Protein AF-A0A150GMY4-F1 (afdb_monomer)

Structure (mmCIF, N/CA/C/O backbone):
data_AF-A0A150GMY4-F1
#
_entry.id   AF-A0A150GMY4-F1
#
loop_
_atom_site.group_PDB
_atom_site.id
_atom_site.type_symbol
_atom_site.label_atom_id
_atom_site.label_alt_id
_atom_site.label_comp_id
_atom_site.label_asym_id
_atom_site.label_entity_id
_atom_site.label_seq_id
_atom_site.pdbx_PDB_ins_code
_atom_site.Cartn_x
_atom_site.Cartn_y
_atom_site.Cartn_z
_atom_site.occupancy
_atom_site.B_iso_or_equiv
_atom_site.auth_seq_id
_atom_site.auth_comp_id
_atom_site.auth_asym_id
_atom_site.auth_atom_id
_atom_site.pdbx_PDB_model_num
ATOM 1 N N . MET A 1 1 ? -7.901 -24.527 -98.125 1.00 46.06 1 MET A N 1
ATOM 2 C CA . MET A 1 1 ? -7.327 -24.096 -96.833 1.00 46.06 1 MET A CA 1
ATOM 3 C C . MET A 1 1 ? -8.418 -23.375 -96.057 1.00 46.06 1 MET A C 1
ATOM 5 O O . MET A 1 1 ? -8.824 -22.297 -96.467 1.00 46.06 1 MET A O 1
ATOM 9 N N . LEU A 1 2 ? -8.988 -24.035 -95.042 1.00 38.41 2 LEU A N 1
ATOM 10 C CA . LEU A 1 2 ? -10.066 -23.492 -94.210 1.00 38.41 2 LEU A CA 1
ATOM 11 C C . LEU A 1 2 ? -9.508 -22.411 -93.272 1.00 38.41 2 LEU A C 1
ATOM 13 O O . LEU A 1 2 ? -8.603 -22.695 -92.494 1.00 38.41 2 LEU A O 1
ATOM 17 N N . SER A 1 3 ? -10.071 -21.203 -93.322 1.00 41.50 3 SER A N 1
ATOM 18 C CA . SER A 1 3 ? -9.811 -20.143 -92.344 1.00 41.50 3 SER A CA 1
ATOM 19 C C . SER A 1 3 ? -10.916 -20.174 -91.288 1.00 41.50 3 SER A C 1
ATOM 21 O O . SER A 1 3 ? -12.068 -19.847 -91.572 1.00 41.50 3 SER A O 1
ATOM 23 N N . ALA A 1 4 ? -10.578 -20.631 -90.083 1.00 45.41 4 ALA A N 1
ATOM 24 C CA . ALA A 1 4 ? -11.490 -20.728 -88.952 1.00 45.41 4 ALA A CA 1
ATOM 25 C C . ALA A 1 4 ? -11.705 -19.348 -88.303 1.00 45.41 4 ALA A C 1
ATOM 27 O O . ALA A 1 4 ? -10.766 -18.709 -87.833 1.00 45.41 4 ALA A O 1
ATOM 28 N N . LEU A 1 5 ? -12.962 -18.899 -88.257 1.00 47.06 5 LEU A N 1
ATOM 29 C CA . LEU A 1 5 ? -13.417 -17.792 -87.414 1.00 47.06 5 LEU A CA 1
ATOM 30 C C . LEU A 1 5 ? -13.465 -18.258 -85.950 1.00 47.06 5 LEU A C 1
ATOM 32 O O . LEU A 1 5 ? -14.404 -18.940 -85.537 1.00 47.06 5 LEU A O 1
ATOM 36 N N . GLN A 1 6 ? -12.472 -17.869 -85.151 1.00 47.97 6 GLN A N 1
ATOM 37 C CA . GLN A 1 6 ? -12.482 -18.086 -83.704 1.00 47.97 6 GLN A CA 1
ATOM 38 C C . GLN A 1 6 ? -13.393 -17.036 -83.035 1.00 47.97 6 GLN A C 1
ATOM 40 O O . GLN A 1 6 ? -13.058 -15.852 -82.969 1.00 47.97 6 GLN A O 1
ATOM 45 N N . ARG A 1 7 ? -14.562 -17.452 -82.532 1.00 44.31 7 ARG A N 1
ATOM 46 C CA . ARG A 1 7 ? -15.429 -16.615 -81.682 1.00 44.31 7 ARG A CA 1
ATOM 47 C C . ARG A 1 7 ? -14.753 -16.393 -80.321 1.00 44.31 7 ARG A C 1
ATOM 49 O O . ARG A 1 7 ? -14.412 -17.359 -79.645 1.00 44.31 7 ARG A O 1
ATOM 56 N N . ARG A 1 8 ? -14.585 -15.134 -79.900 1.00 45.94 8 ARG A N 1
ATOM 57 C CA . ARG A 1 8 ? -14.180 -14.781 -78.525 1.00 45.94 8 ARG A CA 1
ATOM 58 C C . ARG A 1 8 ? -15.345 -15.029 -77.559 1.00 45.94 8 ARG A C 1
ATOM 60 O O . ARG A 1 8 ? -16.447 -14.542 -77.795 1.00 45.94 8 ARG A O 1
ATOM 67 N N . ALA A 1 9 ? -15.084 -15.758 -76.475 1.00 51.41 9 ALA A N 1
ATOM 68 C CA . ALA A 1 9 ? -15.996 -15.897 -75.340 1.00 51.41 9 ALA A CA 1
ATOM 69 C C . ALA A 1 9 ? -15.997 -14.616 -74.475 1.00 51.41 9 ALA A C 1
ATOM 71 O O . ALA A 1 9 ? -14.968 -13.936 -74.413 1.00 51.41 9 ALA A O 1
ATOM 72 N N . PRO A 1 10 ? -17.111 -14.269 -73.802 1.00 45.53 10 PRO A N 1
ATOM 73 C CA . PRO A 1 10 ? -17.161 -13.101 -72.933 1.00 45.53 10 PRO A CA 1
ATOM 74 C C . PRO A 1 10 ? -16.427 -13.384 -71.615 1.00 45.53 10 PRO A C 1
ATOM 76 O O . PRO A 1 10 ? -16.616 -14.427 -70.991 1.00 45.53 10 PRO A O 1
ATOM 79 N N . VAL A 1 11 ? -15.585 -12.443 -71.188 1.00 53.75 11 VAL A N 1
ATOM 80 C CA . VAL A 1 11 ? -14.921 -12.467 -69.877 1.00 53.75 11 VAL A CA 1
ATOM 81 C C . VAL A 1 11 ? -15.945 -12.059 -68.815 1.00 53.75 11 VAL A C 1
ATOM 83 O O . VAL A 1 11 ? -16.530 -10.981 -68.901 1.00 53.75 11 VAL A O 1
ATOM 86 N N . ALA A 1 12 ? -16.180 -12.926 -67.830 1.00 56.28 12 ALA A N 1
ATOM 87 C CA . ALA A 1 12 ? -17.054 -12.635 -66.699 1.00 56.28 12 ALA A CA 1
ATOM 88 C C . ALA A 1 12 ? -16.418 -11.582 -65.775 1.00 56.28 12 ALA A C 1
ATOM 90 O O . ALA A 1 12 ? -15.247 -11.689 -65.411 1.00 56.28 12 ALA A O 1
ATOM 91 N N . ALA A 1 13 ? -17.196 -10.566 -65.393 1.00 56.22 13 ALA A N 1
ATOM 92 C CA . ALA A 1 13 ? -16.775 -9.541 -64.443 1.00 56.22 13 ALA A CA 1
ATOM 93 C C . ALA A 1 13 ? -16.639 -10.126 -63.021 1.00 56.22 13 ALA A C 1
ATOM 95 O O . ALA A 1 13 ? -17.444 -10.981 -62.637 1.00 56.22 13 ALA A O 1
ATOM 96 N N . PRO A 1 14 ? -15.664 -9.671 -62.213 1.00 45.97 14 PRO A N 1
ATOM 97 C CA . PRO A 1 14 ? -15.496 -10.168 -60.857 1.00 45.97 14 PRO A CA 1
ATOM 98 C C . PRO A 1 14 ? -16.652 -9.6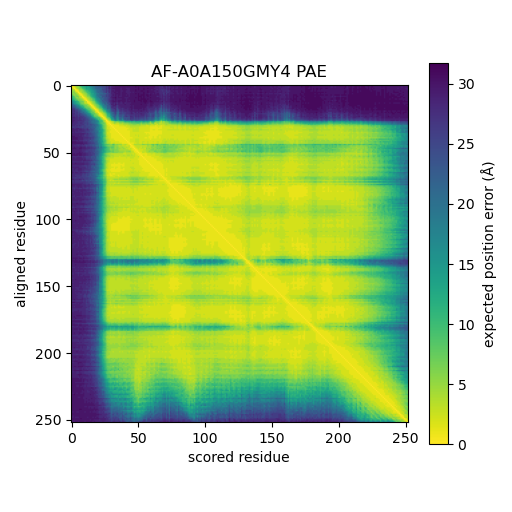78 -59.978 1.00 45.97 14 PRO A C 1
ATOM 100 O O . PRO A 1 14 ? -16.889 -8.478 -59.841 1.00 45.97 14 PRO A O 1
ATOM 103 N N . GLN A 1 15 ? -17.380 -10.615 -59.371 1.00 53.62 15 GLN A N 1
ATOM 104 C CA . GLN A 1 15 ? -18.377 -10.298 -58.354 1.00 53.62 15 GLN A CA 1
ATOM 105 C C . GLN A 1 15 ? -17.663 -9.832 -57.081 1.00 53.62 15 GLN A C 1
ATOM 107 O O . GLN A 1 15 ? -16.967 -10.602 -56.421 1.00 53.62 15 GLN A O 1
ATOM 112 N N . SER A 1 16 ? -17.844 -8.556 -56.737 1.00 52.47 16 SER A N 1
ATOM 113 C CA . SER A 1 16 ? -17.423 -7.998 -55.453 1.00 52.47 16 SER A CA 1
ATOM 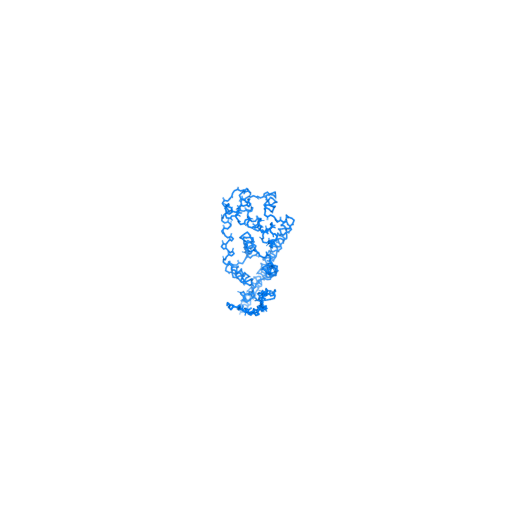114 C C . SER A 1 16 ? -18.247 -8.633 -54.332 1.00 52.47 16 SER A C 1
ATOM 116 O O . SER A 1 16 ? -19.417 -8.295 -54.135 1.00 52.47 16 SER A O 1
ATOM 118 N N . SER A 1 17 ? -17.659 -9.583 -53.600 1.00 55.00 17 SER A N 1
ATOM 119 C CA . SER A 1 17 ? -18.263 -10.071 -52.364 1.00 55.00 17 SER A CA 1
ATOM 120 C C . SER A 1 17 ? -18.018 -9.027 -51.274 1.00 55.00 17 SER A C 1
ATOM 122 O O . SER A 1 17 ? -16.909 -8.931 -50.741 1.00 55.00 17 SER A O 1
ATOM 124 N N . ASN A 1 18 ? -19.045 -8.256 -50.922 1.00 56.56 18 ASN A N 1
ATOM 125 C CA . ASN A 1 18 ? -19.031 -7.445 -49.709 1.00 56.56 18 ASN A CA 1
ATOM 126 C C . ASN A 1 18 ? -19.007 -8.382 -48.493 1.00 56.56 18 ASN A C 1
ATOM 128 O O . ASN A 1 18 ? -20.042 -8.754 -47.939 1.00 56.56 18 ASN A O 1
ATOM 132 N N . ARG A 1 19 ? -17.805 -8.793 -48.074 1.00 57.66 19 ARG A N 1
ATOM 133 C CA . ARG A 1 19 ? -17.590 -9.378 -46.750 1.00 57.66 19 ARG A CA 1
ATOM 134 C C . ARG A 1 19 ? -17.804 -8.263 -45.735 1.00 57.66 19 ARG A C 1
ATOM 136 O O . ARG A 1 19 ? -16.898 -7.485 -45.459 1.00 57.66 19 ARG A O 1
ATOM 143 N N . ASN A 1 20 ? -19.010 -8.200 -45.180 1.00 52.53 20 ASN A N 1
ATOM 144 C CA . ASN A 1 20 ? -19.276 -7.436 -43.971 1.00 52.53 20 ASN A CA 1
ATOM 145 C C . ASN A 1 20 ? -18.398 -8.002 -42.849 1.00 52.53 20 ASN A C 1
ATOM 147 O O . ASN A 1 20 ? -18.737 -9.007 -42.222 1.00 52.53 20 ASN A O 1
ATOM 151 N N . VAL A 1 21 ? -17.247 -7.374 -42.618 1.00 55.62 21 VAL A N 1
ATOM 152 C CA . VAL A 1 21 ? -16.410 -7.641 -41.452 1.00 55.62 21 VAL A CA 1
ATOM 153 C C . VAL A 1 21 ? -17.168 -7.092 -40.249 1.00 55.62 21 VAL A C 1
ATOM 155 O O . VAL A 1 21 ? -17.169 -5.891 -39.985 1.00 55.62 21 VAL A O 1
ATOM 158 N N . ARG A 1 22 ? -17.867 -7.969 -39.525 1.00 52.94 22 ARG A N 1
ATOM 159 C CA . ARG A 1 22 ? -18.378 -7.644 -38.193 1.00 52.94 22 ARG A CA 1
ATOM 160 C C . ARG A 1 22 ? -17.177 -7.501 -37.264 1.00 52.94 22 ARG A C 1
ATOM 162 O O . ARG A 1 22 ? -16.650 -8.491 -36.766 1.00 52.94 22 ARG A O 1
ATOM 169 N N . VAL A 1 23 ? -16.744 -6.263 -37.046 1.00 49.50 23 VAL A N 1
ATOM 170 C CA . VAL A 1 23 ? -15.827 -5.927 -35.957 1.00 49.50 23 VAL A CA 1
ATOM 171 C C . VAL A 1 23 ? -16.626 -6.050 -34.661 1.00 49.50 23 VAL A C 1
ATOM 173 O O . VAL A 1 23 ? -17.353 -5.138 -34.271 1.00 49.50 23 VAL A O 1
ATOM 176 N N . CYS A 1 24 ? -16.546 -7.209 -34.011 1.00 48.03 24 CYS A N 1
ATOM 177 C CA . CYS A 1 24 ? -16.987 -7.356 -32.631 1.00 48.03 24 CYS A CA 1
ATOM 178 C C . CYS A 1 24 ? -15.997 -6.590 -31.752 1.00 48.03 24 CYS A C 1
ATOM 180 O O . CYS A 1 24 ? -14.989 -7.139 -31.315 1.00 48.03 24 CYS A O 1
ATOM 182 N N . VAL A 1 25 ? -16.257 -5.304 -31.518 1.00 53.66 25 VAL A N 1
ATOM 183 C CA . VAL A 1 25 ? -15.580 -4.580 -30.443 1.00 53.66 25 VAL A CA 1
ATOM 184 C C . VAL A 1 25 ? -16.072 -5.233 -29.155 1.00 53.66 25 VAL A C 1
ATOM 186 O O . VAL A 1 25 ? -17.249 -5.102 -28.818 1.00 53.66 25 VAL A O 1
ATOM 189 N N . ALA A 1 26 ? -15.223 -6.004 -28.470 1.00 57.00 26 ALA A N 1
ATOM 190 C CA . ALA A 1 26 ? -15.533 -6.429 -27.112 1.00 57.00 26 ALA A CA 1
ATOM 191 C C . ALA A 1 26 ? -15.838 -5.153 -26.314 1.00 57.00 26 ALA A C 1
ATOM 193 O O . ALA A 1 26 ? -14.986 -4.272 -26.200 1.00 57.00 26 ALA A O 1
ATOM 194 N N . SER A 1 27 ? -17.088 -4.995 -25.875 1.00 69.50 27 SER A N 1
ATOM 195 C CA . SER A 1 27 ? -17.504 -3.789 -25.169 1.00 69.50 27 SER A CA 1
ATOM 196 C C . SER A 1 27 ? -16.762 -3.753 -23.838 1.00 69.50 27 SER A C 1
ATOM 198 O O . SER A 1 27 ? -16.943 -4.636 -23.000 1.00 69.50 27 SER A O 1
ATOM 200 N N . PHE A 1 28 ? -15.882 -2.767 -23.662 1.00 80.06 28 PHE A N 1
ATOM 201 C CA . PHE A 1 28 ? -15.294 -2.480 -22.363 1.00 80.06 28 PHE A CA 1
ATOM 202 C C . PHE A 1 28 ? -16.414 -1.973 -21.447 1.00 80.06 28 PHE A C 1
ATOM 204 O O . PHE A 1 28 ? -16.776 -0.799 -21.489 1.00 80.06 28 PHE A O 1
ATOM 211 N N . ALA A 1 29 ? -16.986 -2.890 -20.668 1.00 88.50 29 ALA A N 1
ATOM 212 C CA . ALA A 1 29 ? -18.069 -2.643 -19.725 1.00 88.50 29 ALA A CA 1
ATOM 213 C C . ALA A 1 29 ? -17.546 -2.855 -18.292 1.00 88.50 29 ALA A C 1
ATOM 215 O O . ALA A 1 29 ? -17.766 -3.920 -17.708 1.00 88.50 29 ALA A O 1
ATOM 216 N N . PRO A 1 30 ? -16.775 -1.897 -17.739 1.00 91.81 30 PRO A N 1
ATOM 217 C CA . PRO A 1 30 ? -16.316 -1.990 -16.361 1.00 91.81 30 PRO A CA 1
ATOM 218 C C . PRO A 1 30 ? -17.514 -1.918 -15.402 1.00 91.81 30 PRO A C 1
ATOM 220 O O . PRO A 1 30 ? -18.529 -1.302 -15.742 1.00 91.81 30 PRO A O 1
ATOM 223 N N . PRO A 1 31 ? -17.409 -2.511 -14.199 1.00 95.94 31 PRO A N 1
ATOM 224 C CA . PRO A 1 31 ? -18.428 -2.320 -13.179 1.00 95.94 31 PRO A CA 1
ATOM 225 C C . PRO A 1 31 ? -18.538 -0.837 -12.806 1.00 95.94 31 PRO A C 1
ATOM 227 O O . PRO A 1 31 ? -17.621 -0.047 -13.027 1.00 95.94 31 PRO A O 1
ATOM 230 N N . THR A 1 32 ? -19.646 -0.458 -12.188 1.00 97.75 32 THR A N 1
ATOM 231 C CA . THR A 1 32 ? -19.808 0.846 -11.546 1.00 97.75 32 THR A CA 1
ATOM 232 C C . THR A 1 32 ? -19.124 0.870 -10.179 1.00 97.75 32 THR A C 1
ATOM 234 O O . THR A 1 32 ? -18.911 -0.161 -9.534 1.00 97.75 32 THR A O 1
ATOM 237 N N . VAL A 1 33 ? -18.850 2.072 -9.669 1.00 97.88 33 VAL A N 1
ATOM 238 C CA . VAL A 1 33 ? -18.374 2.261 -8.289 1.00 97.88 33 VAL A CA 1
ATOM 239 C C . VAL A 1 33 ? -19.329 1.614 -7.275 1.00 97.88 33 VAL A C 1
ATOM 241 O O . VAL A 1 33 ? -18.877 1.026 -6.292 1.00 97.88 33 VAL A O 1
ATOM 244 N N . GLY A 1 34 ? -20.644 1.702 -7.511 1.00 97.88 34 GLY A N 1
ATOM 245 C CA . GLY A 1 34 ? -21.662 1.093 -6.651 1.00 97.88 34 GLY A CA 1
ATOM 246 C C . GLY A 1 34 ? -21.541 -0.430 -6.595 1.00 97.88 34 GLY A C 1
ATOM 247 O O . GLY A 1 34 ? -21.566 -1.005 -5.510 1.00 97.88 34 GLY A O 1
ATOM 248 N N . GLU A 1 35 ? -21.313 -1.073 -7.741 1.00 98.19 35 GLU A N 1
ATOM 249 C CA . GLU A 1 35 ? -21.095 -2.522 -7.824 1.00 98.19 35 GLU A CA 1
ATOM 250 C C . GLU A 1 35 ? -19.792 -2.947 -7.138 1.00 98.19 35 GLU A C 1
ATOM 252 O O . GLU A 1 35 ? -19.785 -3.931 -6.401 1.00 98.19 35 GLU A O 1
ATOM 257 N N . THR A 1 36 ? -18.696 -2.199 -7.310 1.00 98.31 36 THR A N 1
ATOM 258 C CA . THR A 1 36 ? -17.444 -2.463 -6.580 1.00 98.31 36 THR A CA 1
ATOM 259 C C . THR A 1 36 ? -17.643 -2.335 -5.066 1.00 98.31 36 THR A C 1
ATOM 261 O O . THR A 1 36 ? -17.218 -3.214 -4.319 1.00 98.31 36 THR A O 1
ATOM 264 N N . LYS A 1 37 ? -18.343 -1.297 -4.587 1.00 97.06 37 LYS A N 1
ATOM 265 C CA . LYS A 1 37 ? -18.667 -1.163 -3.155 1.00 97.06 37 LYS A CA 1
ATOM 266 C C . LYS A 1 37 ? -19.529 -2.320 -2.652 1.00 97.06 37 LYS A C 1
ATOM 268 O O . LYS A 1 37 ? -19.247 -2.865 -1.588 1.00 97.06 37 LYS A O 1
ATOM 273 N N . ALA A 1 38 ? -20.540 -2.727 -3.419 1.00 96.75 38 ALA A N 1
ATOM 274 C CA . ALA A 1 38 ? -21.384 -3.866 -3.070 1.00 96.75 38 ALA A CA 1
ATOM 275 C C . ALA A 1 38 ? -20.567 -5.165 -2.957 1.00 96.75 38 ALA A C 1
ATOM 277 O O . ALA A 1 38 ? -20.737 -5.906 -1.991 1.00 96.75 38 ALA A O 1
ATOM 278 N N . LYS A 1 39 ? -19.623 -5.407 -3.879 1.00 97.81 39 LYS A N 1
ATOM 279 C CA . LYS A 1 39 ? -18.702 -6.554 -3.810 1.00 97.81 39 LYS A CA 1
ATOM 280 C C . LYS A 1 39 ? -17.823 -6.525 -2.560 1.00 97.81 39 LYS A C 1
ATOM 282 O O . LYS A 1 39 ? -17.623 -7.572 -1.953 1.00 97.81 39 LYS A O 1
ATOM 287 N N . PHE A 1 40 ? -17.336 -5.352 -2.151 1.00 97.19 40 PHE A N 1
ATOM 288 C CA . PHE A 1 40 ? -16.554 -5.218 -0.919 1.00 97.19 40 PHE A CA 1
ATOM 289 C C . PHE A 1 40 ? -17.368 -5.632 0.314 1.00 97.19 40 PHE A C 1
ATOM 291 O O . PHE A 1 40 ? -16.921 -6.487 1.074 1.00 97.19 40 PHE A O 1
ATOM 298 N N . PHE A 1 41 ? -18.585 -5.103 0.477 1.00 94.31 41 PHE A N 1
ATOM 299 C CA . PHE A 1 41 ? -19.447 -5.454 1.615 1.00 94.31 41 PHE A CA 1
ATOM 300 C C . PHE A 1 41 ? -19.955 -6.903 1.571 1.00 94.31 41 PHE A C 1
ATOM 302 O O . PHE A 1 41 ? -20.168 -7.509 2.617 1.00 94.31 41 PHE A O 1
ATOM 309 N N . ALA A 1 42 ? -20.105 -7.487 0.379 1.00 95.62 42 ALA A N 1
ATOM 310 C CA . ALA A 1 42 ? -20.389 -8.913 0.235 1.00 95.62 42 ALA A CA 1
ATOM 311 C C . ALA A 1 42 ? -19.184 -9.786 0.636 1.00 95.62 42 ALA A C 1
ATOM 313 O O . ALA A 1 42 ? -19.365 -10.855 1.215 1.00 95.62 42 ALA A O 1
ATOM 314 N N . GLY A 1 43 ? -17.958 -9.332 0.347 1.00 95.56 43 GLY A N 1
ATOM 315 C CA . GLY A 1 43 ? -16.717 -10.022 0.708 1.00 95.56 43 GLY A CA 1
ATOM 316 C C . GLY A 1 43 ? -16.308 -9.857 2.176 1.00 95.56 43 GLY A C 1
ATOM 317 O O . GLY A 1 43 ? -15.618 -10.723 2.711 1.00 95.56 43 GLY A O 1
ATOM 318 N N . TYR A 1 44 ? -16.738 -8.776 2.832 1.00 95.44 44 TYR A N 1
ATOM 319 C CA . TYR A 1 44 ? -16.507 -8.508 4.251 1.00 95.44 44 TYR A CA 1
ATOM 320 C C . TYR A 1 44 ? -17.791 -8.008 4.925 1.00 95.44 44 TYR A C 1
ATOM 322 O O . TYR A 1 44 ? -18.106 -6.820 4.910 1.00 95.44 44 TYR A O 1
ATOM 330 N N . SER A 1 45 ? -18.529 -8.935 5.536 1.00 89.69 45 SER A N 1
ATOM 331 C CA . SER A 1 45 ? -19.839 -8.675 6.150 1.00 89.69 45 SER A CA 1
ATOM 332 C C . SER A 1 45 ? -19.777 -8.219 7.612 1.00 89.69 45 SER A C 1
ATOM 334 O O . SER A 1 45 ? -20.801 -7.845 8.186 1.00 89.69 45 SER A O 1
ATOM 336 N N . LYS A 1 46 ? -18.595 -8.252 8.240 1.00 90.69 46 LYS A N 1
ATOM 337 C CA . LYS A 1 46 ? -18.418 -7.786 9.620 1.00 90.69 46 LYS A CA 1
ATOM 338 C C . LYS A 1 46 ? -18.429 -6.249 9.663 1.00 90.69 46 LYS A C 1
ATOM 340 O O . LYS A 1 46 ? -17.951 -5.608 8.726 1.00 90.69 46 LYS A O 1
ATOM 345 N N . PRO A 1 47 ? -18.920 -5.627 10.749 1.00 87.00 47 PRO A N 1
ATOM 346 C CA . PRO A 1 47 ? -18.816 -4.183 10.915 1.00 87.00 47 PRO A CA 1
ATOM 347 C C . PRO A 1 47 ? -17.351 -3.729 10.924 1.00 87.00 47 PRO A C 1
ATOM 349 O O . PRO A 1 47 ? -16.560 -4.198 11.736 1.00 87.00 47 PRO A O 1
ATOM 352 N N . VAL A 1 48 ? -17.000 -2.790 10.046 1.00 84.56 48 VAL A N 1
ATOM 353 C CA . VAL A 1 48 ? -15.710 -2.088 10.091 1.00 84.56 48 VAL A CA 1
ATOM 354 C C . VAL A 1 48 ? -15.881 -0.837 10.946 1.00 84.56 48 VAL A C 1
ATOM 356 O O . VAL A 1 48 ? -16.796 -0.047 10.695 1.00 84.56 48 VAL A O 1
ATOM 359 N N . ALA A 1 49 ? -14.998 -0.615 11.924 1.00 85.12 49 ALA A N 1
ATOM 360 C CA . ALA A 1 49 ? -15.034 0.611 12.719 1.00 85.12 49 ALA A CA 1
ATOM 361 C C . ALA A 1 49 ? -14.972 1.854 11.809 1.00 85.12 49 ALA A C 1
ATOM 363 O O . ALA A 1 49 ? -14.198 1.905 10.848 1.00 85.12 49 ALA A O 1
ATOM 364 N N . SER A 1 50 ? -15.794 2.863 12.109 1.00 83.50 50 SER A N 1
ATOM 365 C CA . SER A 1 50 ? -16.006 4.034 11.243 1.00 83.50 50 SER A CA 1
ATOM 366 C C . SER A 1 50 ? -14.712 4.770 10.883 1.00 83.50 50 SER A C 1
ATOM 368 O O . SER A 1 50 ? -14.574 5.236 9.754 1.00 83.50 50 SER A O 1
ATOM 370 N N . ILE A 1 51 ? -13.744 4.790 11.806 1.00 84.12 51 ILE A N 1
ATOM 371 C CA . ILE A 1 51 ? -12.401 5.353 11.613 1.00 84.12 51 ILE A CA 1
ATOM 372 C C . ILE A 1 51 ? -11.670 4.766 10.391 1.00 84.12 51 ILE A C 1
ATOM 374 O O . ILE A 1 51 ? -10.993 5.505 9.682 1.00 84.12 51 ILE A O 1
ATOM 378 N N . TYR A 1 52 ? -11.846 3.472 10.098 1.00 89.06 52 TYR A N 1
ATOM 379 C CA . TYR A 1 52 ? -11.252 2.823 8.924 1.00 89.06 52 TYR A CA 1
ATOM 380 C C . TYR A 1 52 ? -12.203 2.829 7.729 1.00 89.06 52 TYR A C 1
ATOM 382 O O . TYR A 1 52 ? -11.761 3.007 6.597 1.00 89.06 52 TYR A O 1
ATOM 390 N N . SER A 1 53 ? -13.508 2.653 7.967 1.00 87.56 53 SER A N 1
ATOM 391 C CA . SER A 1 53 ? -14.512 2.500 6.905 1.00 87.56 53 SER A CA 1
ATOM 392 C C . SER A 1 53 ? -14.525 3.679 5.929 1.00 87.56 53 SER A C 1
ATOM 394 O O . SER A 1 53 ? -14.563 3.464 4.718 1.00 87.56 53 SER A O 1
ATOM 396 N N . THR A 1 54 ? -14.422 4.915 6.428 1.00 87.25 54 THR A N 1
ATOM 397 C CA . THR A 1 54 ? -14.363 6.110 5.571 1.00 87.25 54 THR A CA 1
ATOM 398 C C . THR A 1 54 ? -13.149 6.072 4.645 1.00 87.25 54 THR A C 1
ATOM 400 O O . THR A 1 54 ? -13.297 6.177 3.428 1.00 87.25 54 THR A O 1
ATOM 403 N N . VAL A 1 55 ? -11.955 5.843 5.202 1.00 88.25 55 VAL A N 1
ATOM 404 C CA . VAL A 1 55 ? -10.705 5.834 4.429 1.00 88.25 55 VAL A CA 1
ATOM 405 C C . VAL A 1 55 ? -10.688 4.682 3.424 1.00 88.25 55 VAL A C 1
ATOM 407 O O . VAL A 1 55 ? -10.358 4.890 2.259 1.00 88.25 55 VAL A O 1
ATOM 410 N N . LEU A 1 56 ? -11.105 3.482 3.835 1.00 92.62 56 LEU A N 1
ATOM 411 C CA . LEU A 1 56 ? -11.190 2.315 2.955 1.00 92.62 56 LEU A CA 1
ATOM 412 C C . LEU A 1 56 ? -12.136 2.562 1.778 1.00 92.62 56 LEU A C 1
ATOM 414 O O . LEU A 1 56 ? -11.793 2.255 0.640 1.00 92.62 56 LEU A O 1
ATOM 418 N N . GLN A 1 57 ? -13.309 3.147 2.019 1.00 91.38 57 GLN A N 1
ATOM 419 C CA . GLN A 1 57 ? -14.261 3.429 0.948 1.00 91.38 57 GLN A CA 1
ATOM 420 C C . GLN A 1 57 ? -13.768 4.521 -0.007 1.00 91.38 57 GLN A C 1
ATOM 422 O O . GLN A 1 57 ? -13.977 4.397 -1.213 1.00 91.38 57 GLN A O 1
ATOM 427 N N . GLU A 1 58 ? -13.115 5.571 0.493 1.00 90.88 58 GLU A N 1
ATOM 428 C CA . GLU A 1 58 ? -12.501 6.598 -0.357 1.00 90.88 58 GLU A CA 1
ATOM 429 C C . GLU A 1 58 ? -11.393 6.011 -1.238 1.00 90.88 58 GLU A C 1
ATOM 431 O O . GLU A 1 58 ? -11.368 6.262 -2.448 1.00 90.88 58 GLU A O 1
ATOM 436 N N . LEU A 1 59 ? -10.519 5.182 -0.655 1.00 92.81 59 LEU A N 1
ATOM 437 C CA . LEU A 1 59 ? -9.489 4.466 -1.403 1.00 92.81 59 LEU A CA 1
ATOM 438 C C . LEU A 1 59 ? -10.114 3.536 -2.449 1.00 92.81 59 LEU A C 1
ATOM 440 O O . LEU A 1 59 ? -9.649 3.537 -3.589 1.00 92.81 59 LEU A O 1
ATOM 444 N N . LEU A 1 60 ? -11.197 2.821 -2.112 1.00 95.69 60 LEU A N 1
ATOM 445 C CA . LEU A 1 60 ? -11.874 1.896 -3.031 1.00 95.69 60 LEU A CA 1
ATOM 446 C C . LEU A 1 60 ? -12.405 2.619 -4.267 1.00 95.69 60 LEU A C 1
ATOM 448 O O . LEU A 1 60 ? -12.236 2.142 -5.386 1.00 95.69 60 LEU A O 1
ATOM 452 N N . VAL A 1 61 ? -13.016 3.789 -4.074 1.00 95.44 61 VAL A N 1
ATOM 453 C CA . VAL A 1 61 ? -13.540 4.614 -5.171 1.00 95.44 61 VAL A CA 1
ATOM 454 C C . VAL A 1 61 ? -12.409 5.117 -6.066 1.00 95.44 61 VAL A C 1
ATOM 456 O O . VAL A 1 61 ? -12.503 5.033 -7.288 1.00 95.44 61 VAL A O 1
ATOM 459 N N . GLN A 1 62 ? -11.327 5.627 -5.479 1.00 92.88 62 GLN A N 1
ATOM 460 C CA . GLN A 1 62 ? -10.190 6.135 -6.251 1.00 92.88 62 GLN A CA 1
ATOM 461 C C . GLN A 1 62 ? -9.497 5.015 -7.032 1.00 92.88 62 GLN A C 1
ATOM 463 O O . GLN A 1 62 ? -9.203 5.171 -8.218 1.00 92.88 62 GLN A O 1
ATOM 468 N N . GLN A 1 63 ? -9.291 3.869 -6.383 1.00 94.38 63 GLN A N 1
ATOM 469 C CA . GLN A 1 63 ? -8.690 2.698 -7.003 1.00 94.38 63 GLN A CA 1
ATOM 470 C C . GLN A 1 63 ? -9.582 2.127 -8.107 1.00 94.38 63 GLN A C 1
ATOM 472 O O . GLN A 1 63 ? -9.056 1.721 -9.135 1.00 94.38 63 GLN A O 1
ATOM 477 N N . HIS A 1 64 ? -10.908 2.152 -7.952 1.00 96.44 64 HIS A N 1
ATOM 478 C CA . HIS A 1 64 ? -11.845 1.747 -8.999 1.00 96.44 64 HIS A CA 1
ATOM 479 C C . HIS A 1 64 ? -11.623 2.536 -10.298 1.00 96.44 64 HIS A C 1
ATOM 481 O O . HIS A 1 64 ? -11.434 1.939 -11.357 1.00 96.44 64 HIS A O 1
ATOM 487 N N . PHE A 1 65 ? -11.586 3.872 -10.225 1.00 94.75 65 PHE A N 1
ATOM 488 C CA . PHE A 1 65 ? -11.364 4.701 -11.416 1.00 94.75 65 PHE A CA 1
ATOM 489 C C . PHE A 1 65 ? -10.016 4.420 -12.079 1.00 94.75 65 PHE A C 1
ATOM 491 O O . PHE A 1 65 ? -9.920 4.420 -13.303 1.00 94.75 65 PHE A O 1
ATOM 498 N N . MET A 1 66 ? -8.986 4.158 -11.278 1.00 92.75 66 MET A N 1
ATOM 499 C CA . MET A 1 66 ? -7.654 3.842 -11.780 1.00 92.75 66 MET A CA 1
ATOM 500 C C . MET A 1 66 ? -7.618 2.450 -12.428 1.00 92.75 66 MET A C 1
ATOM 502 O O . MET A 1 66 ? -7.187 2.330 -13.573 1.00 92.75 66 MET A O 1
ATOM 506 N N . ARG A 1 67 ? -8.172 1.433 -11.755 1.00 94.50 67 ARG A N 1
ATOM 507 C CA . ARG A 1 67 ? -8.225 0.030 -12.194 1.00 94.50 67 ARG A CA 1
ATOM 508 C C . ARG A 1 67 ? -8.962 -0.170 -13.513 1.00 94.50 67 ARG A C 1
ATOM 510 O O . ARG A 1 67 ? -8.583 -1.032 -14.306 1.00 94.50 67 ARG A O 1
ATOM 517 N N . TYR A 1 68 ? -10.025 0.596 -13.733 1.00 94.94 68 TYR A N 1
ATOM 518 C CA . TYR A 1 68 ? -10.831 0.533 -14.953 1.00 94.94 68 TYR A CA 1
ATOM 519 C C . TYR A 1 68 ? -10.510 1.672 -15.934 1.00 94.94 68 TYR A C 1
ATOM 521 O O . TYR A 1 68 ? -11.248 1.894 -16.893 1.00 94.94 68 TYR A O 1
ATOM 529 N N . SER A 1 69 ? -9.403 2.393 -15.729 1.00 92.19 69 SER A N 1
ATOM 530 C CA . SER A 1 69 ? -8.885 3.321 -16.734 1.00 92.19 69 SER A CA 1
ATOM 531 C C . SER A 1 69 ? -8.216 2.561 -17.885 1.00 92.19 69 SER A C 1
ATOM 533 O O . SER A 1 69 ? -7.696 1.461 -17.706 1.00 92.19 69 SER A O 1
ATOM 535 N N . LYS A 1 70 ? -8.186 3.164 -19.080 1.00 90.31 70 LYS A N 1
ATOM 536 C CA . LYS A 1 70 ? -7.562 2.556 -20.273 1.00 90.31 70 LYS A CA 1
ATOM 537 C C . LYS A 1 70 ? -6.065 2.282 -20.108 1.00 90.31 70 LYS A C 1
ATOM 539 O O . LYS A 1 70 ? -5.555 1.355 -20.721 1.00 90.31 70 LYS A O 1
ATOM 544 N N . ASN A 1 71 ? -5.395 3.087 -19.287 1.00 90.38 71 ASN A N 1
ATOM 545 C CA . ASN A 1 71 ? -3.950 3.040 -19.074 1.00 90.38 71 ASN A CA 1
ATOM 546 C C . ASN A 1 71 ? -3.591 2.310 -17.771 1.00 90.38 71 ASN A C 1
ATOM 548 O O . ASN A 1 71 ? -2.478 2.457 -17.265 1.00 90.38 71 ASN A O 1
ATOM 552 N N . TYR A 1 72 ? -4.541 1.575 -17.178 1.00 91.88 72 TYR A N 1
ATOM 553 C CA . TYR A 1 72 ? -4.249 0.763 -16.009 1.00 91.88 72 TYR A CA 1
ATOM 554 C C . TYR A 1 72 ? -3.186 -0.275 -16.354 1.00 91.88 72 TYR A C 1
ATOM 556 O O . TYR A 1 72 ? -3.387 -1.108 -17.238 1.00 91.88 72 TYR A O 1
ATOM 564 N N . ASN A 1 73 ? -2.081 -0.246 -15.618 1.00 88.12 73 ASN A N 1
ATOM 565 C CA . ASN A 1 73 ? -1.044 -1.252 -15.713 1.00 88.12 73 ASN A CA 1
ATOM 566 C C . ASN A 1 73 ? -0.602 -1.623 -14.299 1.00 88.12 73 ASN A C 1
ATOM 568 O O . ASN A 1 73 ? -0.112 -0.777 -13.546 1.00 88.12 73 ASN A O 1
ATOM 572 N N . TYR A 1 74 ? -0.831 -2.880 -13.931 1.00 94.38 74 TYR A N 1
ATOM 573 C CA . TYR A 1 74 ? -0.360 -3.411 -12.665 1.00 94.38 74 TYR A CA 1
ATOM 574 C C . TYR A 1 74 ? 1.171 -3.454 -12.658 1.00 94.38 74 TYR A C 1
ATOM 576 O O . TYR A 1 74 ? 1.802 -3.901 -13.612 1.00 94.38 74 TYR A O 1
ATOM 584 N N . ASN A 1 75 ? 1.778 -3.028 -11.556 1.00 95.25 75 ASN A N 1
ATOM 585 C CA . ASN A 1 75 ? 3.223 -3.075 -11.378 1.00 95.25 75 ASN A CA 1
ATOM 586 C C . ASN A 1 75 ? 3.566 -3.394 -9.916 1.00 95.25 75 ASN A C 1
ATOM 588 O O . ASN A 1 75 ? 2.835 -3.026 -8.996 1.00 95.25 75 ASN A O 1
ATOM 592 N N . GLN A 1 76 ? 4.701 -4.049 -9.690 1.00 97.44 76 GLN A N 1
ATOM 593 C CA . GLN A 1 76 ? 5.103 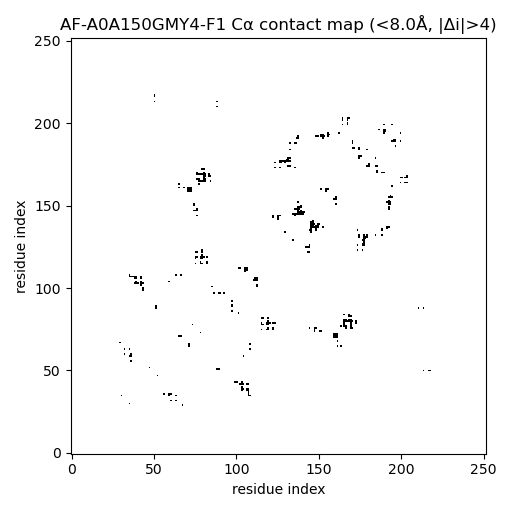-4.504 -8.360 1.00 97.44 76 GLN A CA 1
ATOM 594 C C . GLN A 1 76 ? 5.446 -3.343 -7.402 1.00 97.44 76 GLN A C 1
ATOM 596 O O . GLN A 1 76 ? 5.201 -3.452 -6.205 1.00 97.44 76 GLN A O 1
ATOM 601 N N . ILE A 1 77 ? 5.912 -2.189 -7.901 1.00 98.06 77 ILE A N 1
ATOM 602 C CA . ILE A 1 77 ? 6.109 -0.974 -7.083 1.00 98.06 77 ILE A CA 1
ATOM 603 C C . ILE A 1 77 ? 4.765 -0.394 -6.636 1.00 98.06 77 ILE A C 1
ATOM 605 O O . ILE A 1 77 ? 4.621 0.066 -5.503 1.00 98.06 77 ILE A O 1
ATOM 609 N N . PHE A 1 78 ? 3.759 -0.446 -7.512 1.00 97.38 78 PHE A N 1
ATOM 610 C CA . PHE A 1 78 ? 2.391 -0.106 -7.142 1.00 97.38 78 PHE A CA 1
ATOM 611 C C . PHE A 1 78 ? 1.873 -1.059 -6.050 1.00 97.38 78 PHE A C 1
ATOM 613 O O . PHE A 1 78 ? 1.292 -0.593 -5.071 1.00 97.38 78 PHE A O 1
ATOM 620 N N . ALA A 1 79 ? 2.121 -2.367 -6.182 1.00 98.12 79 ALA A N 1
ATOM 621 C CA . ALA A 1 79 ? 1.720 -3.364 -5.191 1.00 98.12 79 ALA A CA 1
ATOM 622 C C . ALA A 1 79 ? 2.396 -3.136 -3.833 1.00 98.12 79 ALA A C 1
ATOM 624 O O . ALA A 1 79 ? 1.703 -3.143 -2.818 1.00 98.12 79 ALA A O 1
ATOM 625 N N . LEU A 1 80 ? 3.704 -2.848 -3.823 1.00 98.50 80 LEU A N 1
ATOM 626 C CA . LEU A 1 80 ? 4.452 -2.468 -2.623 1.00 98.50 80 LEU A CA 1
ATOM 627 C C . LEU A 1 80 ? 3.767 -1.303 -1.904 1.00 98.50 80 LEU A C 1
ATOM 629 O O . LEU A 1 80 ? 3.375 -1.431 -0.747 1.00 98.50 80 LEU A O 1
ATOM 633 N N . GLY A 1 81 ? 3.558 -0.184 -2.603 1.00 97.50 81 GLY A N 1
ATOM 634 C CA . GLY A 1 81 ? 2.928 0.985 -1.997 1.00 97.50 81 GLY A CA 1
ATOM 635 C C . GLY A 1 81 ? 1.485 0.733 -1.563 1.00 97.50 81 GLY A C 1
ATOM 636 O O . GLY A 1 81 ? 1.062 1.234 -0.525 1.00 97.50 81 GLY A O 1
ATOM 637 N N . PHE A 1 82 ? 0.727 -0.066 -2.312 1.00 97.12 82 PHE A N 1
ATOM 638 C CA . PHE A 1 82 ? -0.624 -0.466 -1.932 1.00 97.12 82 PHE A CA 1
ATOM 639 C C . PHE A 1 82 ? -0.632 -1.272 -0.631 1.00 97.12 82 PHE A C 1
ATOM 641 O O . PHE A 1 82 ? -1.325 -0.893 0.311 1.00 97.12 82 PHE A O 1
ATOM 648 N N . VAL A 1 83 ? 0.153 -2.349 -0.552 1.00 97.69 83 VAL A N 1
ATOM 649 C CA . VAL A 1 83 ? 0.221 -3.209 0.638 1.00 97.69 83 VAL A CA 1
ATOM 650 C C . VAL A 1 83 ? 0.681 -2.406 1.855 1.00 97.69 83 VAL A C 1
ATOM 652 O O . VAL A 1 83 ? 0.003 -2.454 2.880 1.00 97.69 83 VAL A O 1
ATOM 655 N N . SER A 1 84 ? 1.720 -1.571 1.723 1.00 95.62 84 SER A N 1
ATOM 656 C CA . SER A 1 84 ? 2.195 -0.716 2.822 1.00 95.62 84 SER A CA 1
ATOM 657 C C . SER A 1 84 ? 1.108 0.220 3.365 1.00 95.62 84 SER A C 1
ATOM 659 O O . SER A 1 84 ? 0.969 0.368 4.578 1.00 95.62 84 SER A O 1
ATOM 661 N N . VAL A 1 85 ? 0.289 0.822 2.491 1.00 94.38 85 VAL A N 1
ATOM 662 C CA . VAL A 1 85 ? -0.838 1.672 2.918 1.00 94.38 85 VAL A CA 1
ATOM 663 C C . VAL A 1 85 ? -1.860 0.879 3.724 1.00 94.38 85 VAL A C 1
ATOM 665 O O . VAL A 1 85 ? -2.328 1.346 4.763 1.00 94.38 85 VAL A O 1
ATOM 668 N N . TYR A 1 86 ? -2.222 -0.312 3.249 1.00 94.62 86 TYR A N 1
ATOM 669 C CA . TYR A 1 86 ? -3.213 -1.155 3.916 1.00 94.62 86 TYR A CA 1
ATOM 670 C C . TYR A 1 86 ? -2.750 -1.619 5.288 1.00 94.62 86 TYR A C 1
ATOM 672 O O . TYR A 1 86 ? -3.520 -1.554 6.250 1.00 94.62 86 TYR A O 1
ATOM 680 N N . GLU A 1 87 ? -1.501 -2.064 5.382 1.00 92.50 87 GLU A N 1
ATOM 681 C CA . GLU A 1 87 ? -0.916 -2.498 6.643 1.00 92.50 87 GLU A CA 1
ATOM 682 C C . GLU A 1 87 ? -0.878 -1.360 7.657 1.00 92.50 87 GLU A C 1
ATOM 684 O O . GLU A 1 87 ? -1.299 -1.557 8.794 1.00 92.50 87 GLU A O 1
ATOM 689 N N . GLN A 1 88 ? -0.488 -0.156 7.234 1.00 91.69 88 GLN A N 1
ATOM 690 C CA . GLN A 1 88 ? -0.385 0.990 8.130 1.00 91.69 88 GLN A CA 1
ATOM 691 C C . GLN A 1 88 ? -1.754 1.529 8.577 1.00 91.69 88 GLN A C 1
ATOM 693 O O . GLN A 1 88 ? -1.965 1.817 9.756 1.00 91.69 88 GLN A O 1
ATOM 698 N N . ILE A 1 89 ? -2.725 1.641 7.664 1.00 91.00 89 ILE A N 1
ATOM 699 C CA . ILE A 1 89 ? -4.077 2.111 8.014 1.00 91.00 89 ILE A CA 1
ATOM 700 C C . ILE A 1 89 ? -4.726 1.167 9.032 1.00 91.00 89 ILE A C 1
ATOM 702 O O . ILE A 1 89 ? -5.358 1.632 9.986 1.00 91.00 89 ILE A O 1
ATOM 706 N N . LEU A 1 90 ? -4.563 -0.144 8.841 1.00 92.31 90 LEU A N 1
ATOM 707 C CA . LEU A 1 90 ? -5.249 -1.173 9.619 1.00 92.31 90 LEU A CA 1
ATOM 708 C C . LEU A 1 90 ? -4.403 -1.754 10.760 1.00 92.31 90 LEU A C 1
ATOM 710 O O . LEU A 1 90 ? -4.872 -2.675 11.418 1.00 92.31 90 LEU A O 1
ATOM 714 N N . GLU A 1 91 ? -3.202 -1.231 11.024 1.00 90.62 91 GLU A N 1
ATOM 715 C CA . GLU A 1 91 ? -2.200 -1.798 11.953 1.00 90.62 91 GLU A CA 1
ATOM 716 C C . GLU A 1 91 ? -2.745 -2.150 13.351 1.00 90.62 91 GLU A C 1
ATOM 718 O O . GLU A 1 91 ? -2.258 -3.063 14.009 1.00 90.62 91 GLU A O 1
ATOM 723 N N . SER A 1 92 ? -3.770 -1.429 13.808 1.00 89.06 92 SER A N 1
ATOM 724 C CA . SER A 1 92 ? -4.384 -1.579 15.129 1.00 89.06 92 SER A CA 1
ATOM 725 C C . SER A 1 92 ? -5.470 -2.654 15.194 1.00 89.06 92 SER A C 1
ATOM 727 O O . SER A 1 92 ? -5.999 -2.907 16.275 1.00 89.06 92 SER A O 1
ATOM 729 N N . LEU A 1 93 ? -5.835 -3.262 14.063 1.00 90.81 93 LEU A N 1
ATOM 730 C CA . LEU A 1 93 ? -6.753 -4.397 14.006 1.00 90.81 93 LEU A CA 1
ATOM 731 C C . LEU A 1 93 ? -5.988 -5.729 14.112 1.00 90.81 93 LEU A C 1
ATOM 733 O O . LEU A 1 93 ? -4.836 -5.816 13.670 1.00 90.81 93 LEU A O 1
ATOM 737 N N . PRO A 1 94 ? -6.631 -6.793 14.629 1.00 93.19 94 PRO A N 1
ATOM 738 C CA . PRO A 1 94 ? -6.077 -8.143 14.592 1.00 93.19 94 PRO A CA 1
ATOM 739 C C . PRO A 1 94 ? -5.705 -8.560 13.166 1.00 93.19 94 PRO A C 1
ATOM 741 O O . PRO A 1 94 ? -6.416 -8.238 12.215 1.00 93.19 94 PRO A O 1
ATOM 744 N N . GLU A 1 95 ? -4.615 -9.311 13.009 1.00 93.62 95 GLU A N 1
ATOM 745 C CA . GLU A 1 95 ? -4.089 -9.696 11.692 1.00 93.62 95 GLU A CA 1
ATOM 746 C C . GLU A 1 95 ? -5.118 -10.417 10.813 1.00 93.62 95 GLU A C 1
ATOM 748 O O . GLU A 1 95 ? -5.258 -10.080 9.637 1.00 93.62 95 GLU A O 1
ATOM 753 N N . GLU A 1 96 ? -5.898 -11.334 11.389 1.00 94.00 96 GLU A N 1
ATOM 754 C CA . GLU A 1 96 ? -6.980 -12.026 10.679 1.00 94.00 96 GLU A CA 1
ATOM 755 C C . GLU A 1 96 ? -8.017 -11.049 10.109 1.00 94.00 96 GLU A C 1
ATOM 757 O O . GLU A 1 96 ? -8.500 -11.219 8.987 1.00 94.00 96 GLU A O 1
ATOM 762 N N . GLU A 1 97 ? -8.340 -9.997 10.866 1.00 94.50 97 GLU A N 1
ATOM 763 C CA . GLU A 1 97 ? -9.286 -8.970 10.446 1.00 94.50 97 GLU A CA 1
ATOM 764 C C . GLU A 1 97 ? -8.696 -8.109 9.325 1.00 94.50 97 GLU A C 1
ATOM 766 O O . GLU A 1 97 ? -9.346 -7.916 8.294 1.00 94.50 97 GLU A O 1
ATOM 771 N N . ARG A 1 98 ? -7.435 -7.670 9.466 1.00 94.44 98 ARG A N 1
ATOM 772 C CA . ARG A 1 98 ? -6.724 -6.932 8.406 1.00 94.44 98 ARG A CA 1
ATOM 773 C C . ARG A 1 98 ? -6.678 -7.738 7.111 1.00 94.44 98 ARG A C 1
ATOM 775 O O . ARG A 1 98 ? -6.984 -7.210 6.042 1.00 94.44 98 ARG A O 1
ATOM 782 N N . ALA A 1 99 ? -6.320 -9.019 7.204 1.00 95.69 99 ALA A N 1
ATOM 783 C CA . ALA A 1 99 ? -6.201 -9.913 6.060 1.00 95.69 99 ALA A CA 1
ATOM 784 C C . ALA A 1 99 ? -7.550 -10.134 5.362 1.00 95.69 99 ALA A C 1
ATOM 786 O O . ALA A 1 99 ? -7.608 -10.116 4.130 1.00 95.69 99 ALA A O 1
ATOM 787 N N . ALA A 1 100 ? -8.635 -10.292 6.128 1.00 96.94 100 ALA A N 1
ATOM 788 C CA . ALA A 1 100 ? -9.982 -10.428 5.585 1.00 96.94 100 ALA A CA 1
ATOM 789 C C . ALA A 1 100 ? -10.449 -9.151 4.863 1.00 96.94 100 ALA A C 1
ATOM 791 O O . ALA A 1 100 ? -10.961 -9.241 3.745 1.00 96.94 100 ALA A O 1
ATOM 792 N N . ILE A 1 101 ? -10.221 -7.971 5.455 1.00 97.06 101 ILE A N 1
ATOM 793 C CA . ILE A 1 101 ? -10.544 -6.675 4.834 1.00 97.06 101 ILE A CA 1
ATOM 794 C C . ILE A 1 101 ? -9.749 -6.489 3.538 1.00 97.06 101 ILE A C 1
ATOM 796 O O . ILE A 1 101 ? -10.334 -6.163 2.504 1.00 97.06 101 ILE A O 1
ATOM 800 N N . PHE A 1 102 ? -8.435 -6.734 3.568 1.00 97.56 102 PHE A N 1
ATOM 801 C CA . PHE A 1 102 ? -7.565 -6.630 2.395 1.00 97.56 102 PHE A CA 1
ATOM 802 C C . PHE A 1 102 ? -8.040 -7.545 1.261 1.00 97.56 102 PHE A C 1
ATOM 804 O O . PHE A 1 102 ? -8.217 -7.101 0.127 1.00 97.56 102 PHE A O 1
ATOM 811 N N . LYS A 1 103 ? -8.320 -8.816 1.579 1.00 98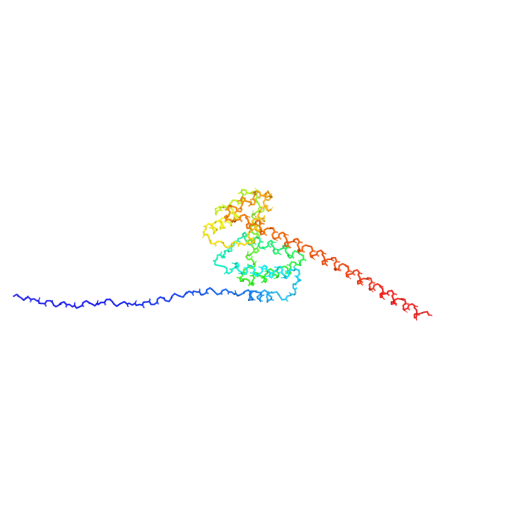.12 103 LYS A N 1
ATOM 812 C CA . LYS A 1 103 ? -8.823 -9.800 0.616 1.00 98.12 103 LYS A CA 1
ATOM 813 C C . LYS A 1 103 ? -10.137 -9.344 -0.016 1.00 98.12 103 LYS A C 1
ATOM 815 O O . LYS A 1 103 ? -10.267 -9.378 -1.237 1.00 98.12 103 LYS A O 1
ATOM 820 N N . ALA A 1 104 ? -11.098 -8.896 0.792 1.00 98.06 104 ALA A N 1
ATOM 821 C CA . ALA A 1 104 ? -12.377 -8.398 0.294 1.00 98.06 104 ALA A CA 1
ATOM 822 C C . ALA A 1 104 ? -12.211 -7.159 -0.597 1.00 98.06 104 ALA A C 1
ATOM 824 O O . ALA A 1 104 ? -12.872 -7.054 -1.628 1.00 98.06 104 ALA A O 1
ATOM 825 N N . TYR A 1 105 ? -11.307 -6.248 -0.231 1.00 97.88 105 TYR A N 1
ATOM 826 C CA . TYR A 1 105 ? -11.033 -5.036 -0.994 1.00 97.88 105 TYR A CA 1
ATOM 827 C C . TYR A 1 105 ? -10.460 -5.342 -2.382 1.00 97.88 105 TYR A C 1
ATOM 829 O O . TYR A 1 105 ? -10.983 -4.856 -3.386 1.00 97.88 105 TYR A O 1
ATOM 837 N N . VAL A 1 106 ? -9.408 -6.162 -2.459 1.00 98.06 106 VAL A N 1
ATOM 838 C CA . VAL A 1 106 ? -8.751 -6.483 -3.738 1.00 98.06 106 VAL A CA 1
ATOM 839 C C . VAL A 1 106 ? -9.684 -7.314 -4.630 1.00 98.06 106 VAL A C 1
ATOM 841 O O . VAL A 1 106 ? -9.853 -7.006 -5.811 1.00 98.06 106 VAL A O 1
ATOM 844 N N . ASN A 1 107 ? -10.416 -8.273 -4.050 1.00 98.31 107 ASN A N 1
ATOM 845 C CA . ASN A 1 107 ? -11.428 -9.044 -4.778 1.00 98.31 107 ASN A CA 1
ATOM 846 C C . ASN A 1 107 ? -12.563 -8.163 -5.329 1.00 98.31 107 ASN A C 1
ATOM 848 O O . ASN A 1 107 ? -13.075 -8.423 -6.418 1.00 98.31 107 ASN A O 1
ATOM 852 N N . ALA A 1 108 ? -12.963 -7.106 -4.612 1.00 98.00 108 ALA A N 1
ATOM 853 C CA . ALA A 1 108 ? -14.012 -6.193 -5.068 1.00 98.00 108 ALA A CA 1
ATOM 854 C C . ALA A 1 108 ? -13.638 -5.436 -6.355 1.00 98.00 108 ALA A C 1
ATOM 856 O O . ALA A 1 108 ? -14.521 -5.076 -7.142 1.00 98.00 108 ALA A O 1
ATOM 857 N N . LEU A 1 109 ? -12.338 -5.241 -6.587 1.00 97.19 109 LEU A N 1
ATOM 858 C CA . LEU A 1 109 ? -11.764 -4.661 -7.805 1.00 97.19 109 LEU A CA 1
ATOM 859 C C . LEU A 1 109 ? -11.522 -5.706 -8.909 1.00 97.19 109 LEU A C 1
ATOM 861 O O . LEU A 1 109 ? -11.148 -5.349 -10.026 1.00 97.19 109 LEU A O 1
ATOM 865 N N . GLY A 1 110 ? -11.787 -6.986 -8.629 1.00 96.12 110 GLY A N 1
ATOM 866 C CA . GLY A 1 110 ? -11.574 -8.088 -9.565 1.00 96.12 110 GLY A CA 1
ATOM 867 C C . GLY A 1 110 ? -10.102 -8.458 -9.729 1.00 96.12 110 GLY A C 1
ATOM 868 O O . GLY A 1 110 ? -9.691 -8.809 -10.832 1.00 96.12 110 GLY A O 1
ATOM 869 N N . GLU A 1 111 ? -9.310 -8.330 -8.664 1.00 96.81 111 GLU A N 1
ATOM 870 C CA . GLU A 1 111 ? -7.871 -8.606 -8.665 1.00 96.81 111 GLU A CA 1
ATOM 871 C C . GLU A 1 111 ? -7.497 -9.696 -7.657 1.00 96.81 111 GLU A C 1
ATOM 873 O O . GLU A 1 111 ? -8.312 -10.060 -6.809 1.00 96.81 111 GLU A O 1
ATOM 878 N N . ASP A 1 112 ? -6.271 -10.222 -7.754 1.00 97.94 112 ASP A N 1
ATOM 879 C CA . ASP A 1 112 ? -5.769 -11.276 -6.866 1.00 97.94 112 ASP A CA 1
ATOM 880 C C . ASP A 1 112 ? -5.051 -10.682 -5.632 1.00 97.94 112 ASP A C 1
ATOM 882 O O . ASP A 1 112 ? -3.949 -10.138 -5.761 1.00 97.94 112 ASP A O 1
ATOM 886 N N . PRO A 1 113 ? -5.618 -10.800 -4.415 1.00 98.06 113 PRO A N 1
ATOM 887 C CA . PRO A 1 113 ? -4.966 -10.336 -3.190 1.00 98.06 113 PRO A CA 1
ATOM 888 C C . PRO A 1 113 ? -3.649 -11.054 -2.897 1.00 98.06 113 PRO A C 1
ATOM 890 O O . PRO A 1 113 ? -2.745 -10.453 -2.316 1.00 98.06 113 PRO A O 1
ATOM 893 N N . GLU A 1 114 ? -3.515 -12.321 -3.288 1.00 98.12 114 GLU A N 1
ATOM 894 C CA . GLU A 1 114 ? -2.295 -13.078 -3.028 1.00 98.12 114 GLU A CA 1
ATOM 895 C C . GLU A 1 114 ? -1.169 -12.639 -3.967 1.00 98.12 114 GLU A C 1
ATOM 897 O O . GLU A 1 114 ? -0.018 -12.570 -3.540 1.00 98.12 114 GLU A O 1
ATOM 902 N N . GLN A 1 115 ? -1.481 -12.258 -5.211 1.00 98.12 115 GLN A N 1
ATOM 903 C CA . GLN A 1 115 ? -0.513 -11.622 -6.108 1.00 98.12 115 GLN A CA 1
ATOM 904 C C . GLN A 1 115 ? 0.050 -10.340 -5.493 1.00 98.12 115 GLN A C 1
ATOM 906 O O . GLN A 1 115 ? 1.264 -10.202 -5.393 1.00 98.12 115 GLN A O 1
ATOM 911 N N . TYR A 1 116 ? -0.819 -9.446 -5.013 1.00 98.31 116 TYR A N 1
ATOM 912 C CA . TYR A 1 116 ? -0.397 -8.191 -4.388 1.00 98.31 116 TYR A CA 1
ATOM 913 C C . TYR A 1 116 ? 0.577 -8.409 -3.229 1.00 98.31 116 TYR A C 1
ATOM 915 O O . TYR A 1 116 ? 1.612 -7.750 -3.172 1.00 98.31 116 TYR A O 1
ATOM 923 N N . LYS A 1 117 ? 0.261 -9.343 -2.323 1.00 98.06 117 LYS A N 1
ATOM 924 C CA . LYS A 1 117 ? 1.122 -9.660 -1.177 1.00 98.06 117 LYS A CA 1
ATOM 925 C C . LYS A 1 117 ? 2.452 -10.272 -1.605 1.00 98.06 117 LYS A C 1
ATOM 927 O O . LYS A 1 117 ? 3.491 -9.846 -1.110 1.00 98.06 117 LYS A O 1
ATOM 932 N N . ARG A 1 118 ? 2.430 -11.250 -2.520 1.00 98.31 118 ARG A N 1
ATOM 933 C CA . ARG A 1 118 ? 3.652 -11.905 -3.016 1.00 98.31 118 ARG A CA 1
ATOM 934 C C . ARG A 1 118 ? 4.578 -10.912 -3.709 1.00 98.31 118 ARG A C 1
ATOM 936 O O . ARG A 1 118 ? 5.761 -10.879 -3.391 1.00 98.31 118 ARG A O 1
ATOM 943 N N . ASP A 1 119 ? 4.042 -10.104 -4.620 1.00 98.44 119 ASP A N 1
ATOM 944 C CA . ASP A 1 119 ? 4.826 -9.142 -5.396 1.00 98.44 119 ASP A CA 1
ATOM 945 C C . ASP A 1 119 ? 5.381 -8.018 -4.510 1.00 98.44 119 ASP A C 1
ATOM 947 O O . ASP A 1 119 ? 6.553 -7.663 -4.635 1.00 98.44 119 ASP A O 1
ATOM 951 N N . ALA A 1 120 ? 4.582 -7.504 -3.566 1.00 98.44 120 ALA A N 1
ATOM 952 C CA . ALA A 1 120 ? 5.051 -6.526 -2.586 1.00 98.44 120 ALA A CA 1
ATOM 953 C C . ALA A 1 120 ? 6.185 -7.090 -1.717 1.00 98.44 120 ALA A C 1
ATOM 955 O O . ALA A 1 120 ? 7.231 -6.454 -1.605 1.00 98.44 120 ALA A O 1
ATOM 956 N N . ALA A 1 121 ? 6.014 -8.296 -1.163 1.00 98.00 121 ALA A N 1
ATOM 957 C CA . ALA A 1 121 ? 7.023 -8.940 -0.324 1.00 98.00 121 ALA A CA 1
ATOM 958 C C . ALA A 1 121 ? 8.317 -9.245 -1.098 1.00 98.00 121 ALA A C 1
ATOM 960 O O . ALA A 1 121 ? 9.410 -9.048 -0.571 1.00 98.00 121 ALA A O 1
ATOM 961 N N . ALA A 1 122 ? 8.211 -9.679 -2.358 1.00 97.88 122 ALA A N 1
ATOM 962 C CA . ALA A 1 122 ? 9.371 -9.939 -3.208 1.00 97.88 122 ALA A CA 1
ATOM 963 C C . ALA A 1 122 ? 10.177 -8.659 -3.483 1.00 97.88 122 ALA A C 1
ATOM 965 O O . ALA A 1 122 ? 11.404 -8.665 -3.359 1.00 97.88 122 ALA A O 1
ATOM 966 N N . ILE A 1 123 ? 9.502 -7.550 -3.810 1.00 97.88 123 ILE A N 1
ATOM 967 C CA . ILE A 1 123 ? 10.160 -6.251 -3.996 1.00 97.88 123 ILE A CA 1
ATOM 968 C C . ILE A 1 123 ? 10.737 -5.728 -2.681 1.00 97.88 123 ILE A C 1
ATOM 970 O O . ILE A 1 123 ? 11.853 -5.217 -2.683 1.00 97.88 123 ILE A O 1
ATOM 974 N N . GLU A 1 124 ? 10.023 -5.863 -1.563 1.00 96.88 124 GLU A N 1
ATOM 975 C CA . GLU A 1 124 ? 10.514 -5.438 -0.249 1.00 96.88 124 GLU A CA 1
ATOM 976 C C . GLU A 1 124 ? 11.782 -6.198 0.154 1.00 96.88 124 GLU A C 1
ATOM 978 O O . GLU A 1 124 ? 12.768 -5.581 0.567 1.00 96.88 124 GLU A O 1
ATOM 983 N N . GLN A 1 125 ? 11.798 -7.519 -0.033 1.00 96.38 125 GLN A N 1
ATOM 984 C CA . GLN A 1 125 ? 12.971 -8.349 0.226 1.00 96.38 125 GLN A CA 1
ATOM 985 C C . GLN A 1 125 ? 14.14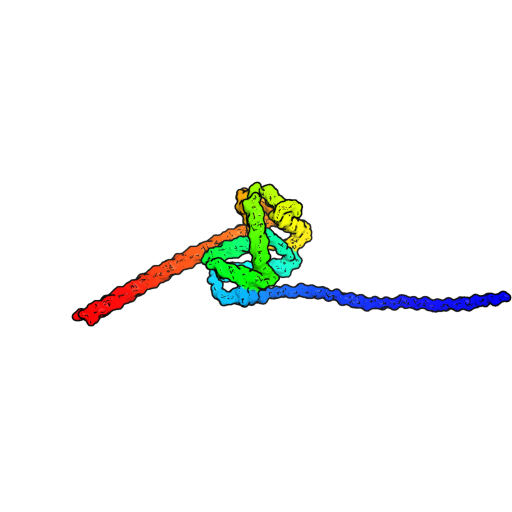2 -7.962 -0.682 1.00 96.38 125 GLN A C 1
ATOM 987 O O . GLN A 1 125 ? 15.264 -7.803 -0.199 1.00 96.38 125 GLN A O 1
ATOM 992 N N . ALA A 1 126 ? 13.887 -7.782 -1.981 1.00 95.25 126 ALA A N 1
ATOM 993 C CA . ALA A 1 126 ? 14.914 -7.369 -2.930 1.00 95.25 126 ALA A CA 1
ATOM 994 C C . ALA A 1 126 ? 15.491 -5.995 -2.555 1.00 95.25 126 ALA A C 1
ATOM 996 O O . ALA A 1 126 ? 16.707 -5.855 -2.450 1.00 95.25 126 ALA A O 1
ATOM 997 N N . ALA A 1 127 ? 14.640 -5.009 -2.268 1.00 94.44 127 ALA A N 1
ATOM 998 C CA . ALA A 1 127 ? 15.055 -3.660 -1.895 1.00 94.44 127 ALA A CA 1
ATOM 999 C C . ALA A 1 127 ? 15.828 -3.614 -0.569 1.00 94.44 127 ALA A C 1
ATOM 1001 O O . ALA A 1 127 ? 16.791 -2.862 -0.461 1.00 94.44 127 ALA A O 1
ATOM 1002 N N . SER A 1 128 ? 15.467 -4.451 0.409 1.00 92.56 128 SER A N 1
ATOM 1003 C CA . SER A 1 128 ? 16.160 -4.533 1.708 1.00 92.56 128 SER A CA 1
ATOM 1004 C C . SER A 1 128 ? 17.614 -5.006 1.602 1.00 92.56 128 SER A C 1
ATOM 1006 O O . SER A 1 128 ? 18.386 -4.837 2.543 1.00 92.56 128 SER A O 1
ATOM 1008 N N . SER A 1 129 ? 17.991 -5.617 0.475 1.00 88.75 129 SER A N 1
ATOM 1009 C CA . SER A 1 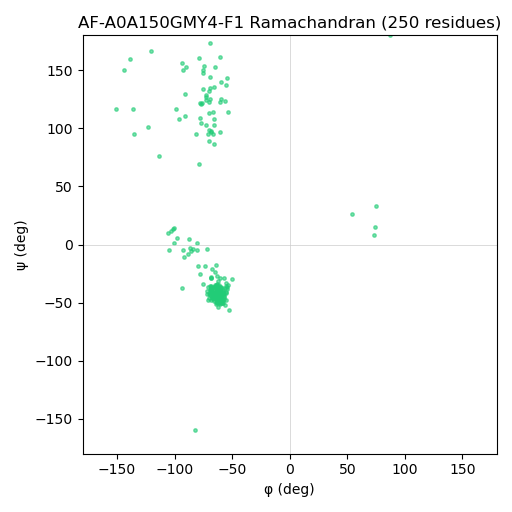129 ? 19.364 -6.059 0.204 1.00 88.75 129 SER A CA 1
ATOM 1010 C C . SER A 1 129 ? 20.217 -5.028 -0.548 1.00 88.75 129 SER A C 1
ATOM 1012 O O . SER A 1 129 ? 21.408 -5.260 -0.748 1.00 88.75 129 SER A O 1
ATOM 1014 N N . LEU A 1 130 ? 19.627 -3.899 -0.953 1.00 89.81 130 LEU A N 1
ATOM 1015 C CA . LEU A 1 130 ? 20.295 -2.839 -1.708 1.00 89.81 130 LEU A CA 1
ATOM 1016 C C . LEU A 1 130 ? 20.856 -1.767 -0.770 1.00 89.81 130 LEU A C 1
ATOM 1018 O O . LEU A 1 130 ? 20.287 -1.486 0.287 1.00 89.81 130 LEU A O 1
ATOM 1022 N N . THR A 1 131 ? 21.949 -1.119 -1.174 1.00 81.19 131 THR A N 1
ATOM 1023 C CA . THR A 1 131 ? 22.607 -0.091 -0.357 1.00 81.19 131 THR A CA 1
ATOM 1024 C C . THR A 1 131 ? 22.689 1.223 -1.117 1.00 81.19 131 THR A C 1
ATOM 1026 O O . THR A 1 131 ? 23.580 1.447 -1.934 1.00 81.19 131 THR A O 1
ATOM 1029 N N . GLY A 1 132 ? 21.778 2.140 -0.790 1.00 72.06 132 GLY A N 1
ATOM 1030 C CA . GLY A 1 132 ? 21.758 3.484 -1.355 1.00 72.06 132 GLY A CA 1
ATOM 1031 C C . GLY A 1 132 ? 20.987 3.624 -2.680 1.00 72.06 132 GLY A C 1
ATOM 1032 O O . GLY A 1 132 ? 20.379 2.683 -3.183 1.00 72.06 132 GLY A O 1
ATOM 1033 N N . PRO A 1 133 ? 20.943 4.848 -3.236 1.00 72.62 133 PRO A N 1
ATOM 1034 C CA . PRO A 1 133 ? 20.011 5.208 -4.308 1.00 72.62 133 PRO A CA 1
ATOM 1035 C C . PRO A 1 133 ? 20.429 4.735 -5.707 1.00 72.62 133 PRO A C 1
ATOM 1037 O O . PRO A 1 133 ? 19.589 4.705 -6.601 1.00 72.62 133 PRO A O 1
ATOM 1040 N N . THR A 1 134 ? 21.702 4.389 -5.926 1.00 75.94 134 THR A N 1
ATOM 1041 C CA . THR A 1 134 ? 22.203 3.958 -7.246 1.00 75.94 134 THR A CA 1
ATOM 1042 C C . THR A 1 134 ? 21.537 2.658 -7.698 1.00 75.94 134 THR A C 1
ATOM 1044 O O . THR A 1 134 ? 21.189 2.525 -8.873 1.00 75.94 134 THR A O 1
ATOM 1047 N N . ASP A 1 135 ? 21.251 1.768 -6.746 1.00 83.56 135 ASP A N 1
ATOM 1048 C CA . ASP A 1 135 ? 20.576 0.484 -6.965 1.00 83.56 135 ASP A CA 1
ATOM 1049 C C . ASP A 1 135 ? 19.076 0.628 -7.293 1.00 83.56 135 ASP A C 1
ATOM 1051 O O . ASP A 1 135 ? 18.403 -0.355 -7.597 1.00 83.56 135 ASP A O 1
ATOM 1055 N N . LEU A 1 136 ? 18.547 1.859 -7.256 1.00 91.19 136 LEU A N 1
ATOM 1056 C CA . LEU A 1 136 ? 17.179 2.209 -7.648 1.00 91.19 136 LEU A CA 1
ATOM 1057 C C . LEU A 1 136 ? 17.119 2.877 -9.031 1.00 91.19 136 LEU A C 1
ATOM 1059 O O . LEU A 1 136 ? 16.092 3.434 -9.414 1.00 91.19 136 LEU A O 1
ATOM 1063 N N . THR A 1 137 ? 18.211 2.856 -9.796 1.00 93.56 137 THR A N 1
ATOM 1064 C CA . THR A 1 137 ? 18.189 3.335 -11.184 1.00 93.56 137 THR A CA 1
ATOM 1065 C C . THR A 1 137 ? 17.429 2.326 -12.057 1.00 93.56 137 THR A C 1
ATOM 1067 O O . THR A 1 137 ? 17.788 1.148 -12.021 1.00 93.56 137 THR A O 1
ATOM 1070 N N . PRO A 1 138 ? 16.408 2.741 -12.836 1.00 96.81 138 PRO A N 1
ATOM 1071 C CA . PRO A 1 138 ? 15.667 1.843 -13.721 1.00 96.81 138 PRO A CA 1
ATOM 1072 C C . PRO A 1 138 ? 16.588 1.116 -14.711 1.00 96.81 138 PRO A C 1
ATOM 1074 O O . PRO A 1 138 ? 17.298 1.759 -15.481 1.00 96.81 138 PRO A O 1
ATOM 1077 N N . ASP A 1 139 ? 16.546 -0.215 -14.707 1.00 96.19 139 ASP A N 1
ATOM 1078 C CA . ASP A 1 139 ? 17.291 -1.080 -15.627 1.00 96.19 139 ASP A CA 1
ATOM 1079 C C . ASP A 1 139 ? 16.513 -2.384 -15.852 1.00 96.19 139 ASP A C 1
ATOM 1081 O O . ASP A 1 139 ? 16.309 -3.167 -14.926 1.00 96.19 139 ASP A O 1
ATOM 1085 N N . ALA A 1 140 ? 16.078 -2.627 -17.092 1.00 96.00 140 ALA A N 1
ATOM 1086 C CA . ALA A 1 140 ? 15.315 -3.820 -17.459 1.00 96.00 140 ALA A CA 1
ATOM 1087 C C . ALA A 1 140 ? 16.134 -5.123 -17.375 1.00 96.00 140 ALA A C 1
ATOM 1089 O O . ALA A 1 140 ? 15.545 -6.198 -17.282 1.00 96.00 140 ALA A O 1
ATOM 1090 N N . SER A 1 141 ? 17.468 -5.030 -17.413 1.00 96.19 141 SER A N 1
ATOM 1091 C CA .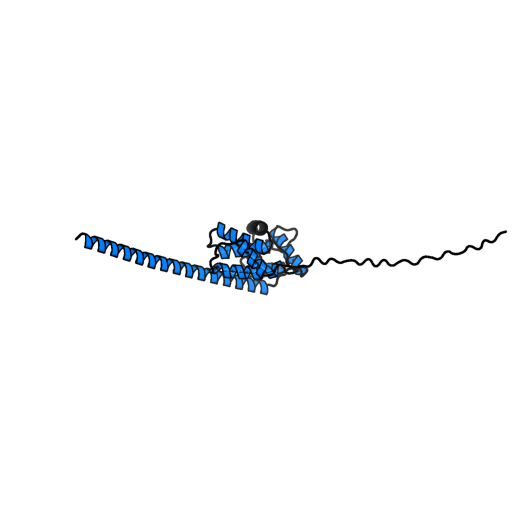 SER A 1 141 ? 18.392 -6.165 -17.248 1.00 96.19 141 SER A CA 1
ATOM 1092 C C . SER A 1 141 ? 18.985 -6.244 -15.837 1.00 96.19 141 SER A C 1
ATOM 1094 O O . SER A 1 141 ? 19.819 -7.111 -15.573 1.00 96.19 141 SER A O 1
ATOM 1096 N N . GLY A 1 142 ? 18.582 -5.330 -14.949 1.00 93.31 142 GLY A N 1
ATOM 1097 C CA . GLY A 1 142 ? 19.073 -5.233 -13.582 1.00 93.31 142 GLY A CA 1
ATOM 1098 C C . GLY A 1 142 ? 18.384 -6.203 -12.623 1.00 93.31 142 GLY A C 1
ATOM 1099 O O . GLY A 1 142 ? 17.784 -7.209 -13.009 1.00 93.31 142 GLY A O 1
ATOM 1100 N N . ASN A 1 143 ? 18.463 -5.890 -11.330 1.00 92.62 143 ASN A N 1
ATOM 1101 C CA . ASN A 1 143 ? 17.759 -6.652 -10.300 1.00 92.62 143 ASN A CA 1
ATOM 1102 C C . ASN A 1 143 ? 16.225 -6.462 -10.384 1.00 92.62 143 ASN A C 1
ATOM 1104 O O . ASN A 1 143 ? 15.720 -5.620 -11.126 1.00 92.62 143 ASN A O 1
ATOM 1108 N N . ALA A 1 144 ? 15.469 -7.220 -9.582 1.00 94.88 144 ALA A N 1
ATOM 1109 C CA . ALA A 1 144 ? 14.002 -7.183 -9.598 1.00 94.88 144 ALA A CA 1
ATOM 1110 C C . ALA A 1 144 ? 13.410 -5.776 -9.366 1.00 94.88 144 ALA A C 1
ATOM 1112 O O . ALA A 1 144 ? 12.430 -5.406 -10.013 1.00 94.88 144 ALA A O 1
ATOM 1113 N N . VAL A 1 145 ? 14.018 -4.969 -8.488 1.00 96.62 145 VAL A N 1
ATOM 1114 C CA . VAL A 1 145 ? 13.583 -3.588 -8.222 1.00 96.62 145 VAL A CA 1
ATOM 1115 C C . VAL A 1 145 ? 13.846 -2.706 -9.441 1.00 96.62 145 VAL A C 1
ATOM 1117 O O . VAL A 1 145 ? 12.951 -1.991 -9.889 1.00 96.62 145 VAL A O 1
ATOM 1120 N N . GLN A 1 146 ? 15.045 -2.787 -10.020 1.00 96.44 146 GLN A N 1
ATOM 1121 C CA . GLN A 1 146 ? 15.420 -2.011 -11.205 1.00 96.44 146 GLN A CA 1
ATOM 1122 C C . GLN A 1 146 ? 14.551 -2.355 -12.417 1.00 96.44 146 GLN A C 1
ATOM 1124 O O . GLN A 1 146 ? 14.111 -1.445 -13.122 1.00 96.44 146 GLN A O 1
ATOM 1129 N N . ALA A 1 147 ? 14.239 -3.638 -12.616 1.00 96.88 147 ALA A N 1
ATOM 1130 C CA . ALA A 1 147 ? 13.363 -4.097 -13.687 1.00 96.88 147 ALA A CA 1
ATOM 1131 C C . ALA A 1 147 ? 11.920 -3.598 -13.492 1.00 96.88 147 ALA A C 1
ATOM 1133 O O . ALA A 1 147 ? 11.297 -3.103 -14.436 1.00 96.88 147 ALA A O 1
ATOM 1134 N N . ALA A 1 148 ? 11.400 -3.640 -12.259 1.00 97.44 148 ALA A N 1
ATOM 1135 C CA . ALA A 1 148 ? 10.077 -3.105 -11.939 1.00 97.44 148 ALA A CA 1
ATOM 1136 C C . ALA A 1 148 ? 9.993 -1.582 -12.164 1.00 97.44 148 ALA A C 1
ATOM 1138 O O . ALA A 1 148 ? 8.984 -1.091 -12.681 1.00 97.44 148 ALA A O 1
ATOM 1139 N N . LEU A 1 149 ? 11.057 -0.842 -11.832 1.00 97.88 149 LEU A N 1
ATOM 1140 C CA . LEU A 1 149 ? 11.178 0.594 -12.096 1.00 97.88 149 LEU A CA 1
ATOM 1141 C C . LEU A 1 149 ? 11.314 0.894 -13.598 1.00 97.88 149 LEU A C 1
ATOM 1143 O O . LEU A 1 149 ? 10.696 1.841 -14.086 1.00 97.88 149 LEU A O 1
ATOM 1147 N N . ALA A 1 150 ? 12.055 0.073 -14.349 1.00 97.62 150 ALA A N 1
ATOM 1148 C CA . ALA A 1 150 ? 12.187 0.194 -15.803 1.00 97.62 150 ALA A CA 1
ATOM 1149 C C . ALA A 1 150 ? 10.851 -0.007 -16.523 1.00 97.62 150 ALA A C 1
ATOM 1151 O O . ALA A 1 150 ? 10.552 0.718 -17.471 1.00 97.62 150 ALA A O 1
ATOM 1152 N N . ALA A 1 151 ? 10.004 -0.920 -16.039 1.00 97.06 151 ALA A N 1
ATOM 1153 C CA . ALA A 1 151 ? 8.657 -1.097 -16.573 1.00 97.06 151 ALA A CA 1
ATOM 1154 C C . ALA A 1 151 ? 7.795 0.173 -16.414 1.00 97.06 151 ALA A C 1
ATOM 1156 O O . ALA A 1 151 ? 7.065 0.539 -17.336 1.00 97.06 151 ALA A O 1
ATOM 1157 N N . ILE A 1 152 ? 7.913 0.888 -15.286 1.00 97.31 152 ILE A N 1
ATOM 1158 C CA . ILE A 1 152 ? 7.245 2.188 -15.096 1.00 97.31 152 ILE A CA 1
ATOM 1159 C C . ILE A 1 152 ? 7.840 3.241 -16.036 1.00 97.31 152 ILE A C 1
ATOM 1161 O O . ILE A 1 152 ? 7.092 3.962 -16.696 1.00 97.31 152 ILE A O 1
ATOM 1165 N N . ALA A 1 153 ? 9.170 3.321 -16.125 1.00 97.62 153 ALA A N 1
ATOM 1166 C CA . ALA A 1 153 ? 9.855 4.273 -16.999 1.00 97.62 153 ALA A CA 1
ATOM 1167 C C . ALA A 1 153 ? 9.447 4.093 -18.475 1.00 97.62 153 ALA A C 1
ATOM 1169 O O . ALA A 1 153 ? 9.144 5.066 -19.160 1.00 97.62 153 ALA A O 1
ATOM 1170 N N . SER A 1 154 ? 9.355 2.848 -18.949 1.00 97.06 154 SER A N 1
ATOM 1171 C CA . SER A 1 154 ? 8.878 2.544 -20.303 1.00 97.06 154 SER A CA 1
ATOM 1172 C C . SER A 1 154 ? 7.417 2.957 -20.487 1.00 97.06 154 SER A C 1
ATOM 1174 O O . SER A 1 154 ? 7.094 3.684 -21.421 1.00 97.06 154 SER A O 1
ATOM 1176 N N . ALA A 1 155 ? 6.526 2.564 -19.569 1.00 95.62 155 ALA A N 1
ATOM 1177 C CA . ALA A 1 155 ? 5.103 2.882 -19.684 1.00 95.62 155 ALA A CA 1
ATOM 117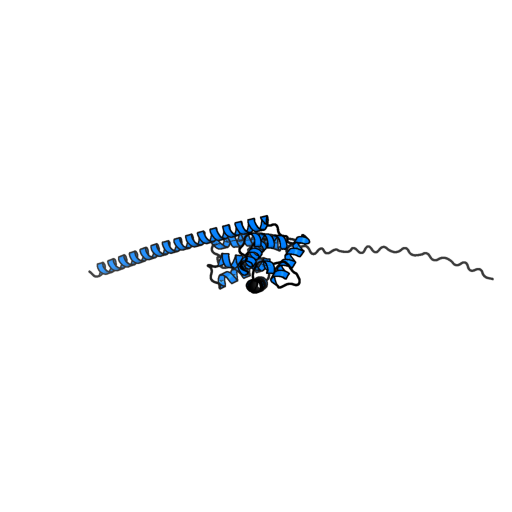8 C C . ALA A 1 155 ? 4.822 4.397 -19.628 1.00 95.62 155 ALA A C 1
ATOM 1180 O O . ALA A 1 155 ? 3.901 4.889 -20.286 1.00 95.62 155 ALA A O 1
ATOM 1181 N N . THR A 1 156 ? 5.598 5.155 -18.846 1.00 95.62 156 THR A N 1
ATOM 1182 C CA . THR A 1 156 ? 5.486 6.622 -18.797 1.00 95.62 156 THR A CA 1
ATOM 1183 C C . THR A 1 156 ? 5.986 7.269 -20.084 1.00 95.62 156 THR A C 1
ATOM 1185 O O . THR A 1 156 ? 5.293 8.145 -20.604 1.00 95.62 156 THR A O 1
ATOM 1188 N N . ALA A 1 157 ? 7.113 6.810 -20.641 1.00 95.88 157 ALA A N 1
ATOM 1189 C CA . ALA A 1 157 ? 7.618 7.267 -21.937 1.00 95.88 157 ALA A CA 1
ATOM 1190 C C . ALA A 1 157 ? 6.606 7.015 -23.072 1.00 95.88 157 ALA A C 1
ATOM 1192 O O . ALA A 1 157 ? 6.390 7.883 -23.920 1.00 95.88 157 ALA A O 1
ATOM 1193 N N . ASP A 1 158 ? 5.905 5.882 -23.018 1.00 94.75 158 ASP A N 1
ATOM 1194 C CA . ASP A 1 158 ? 4.874 5.497 -23.986 1.00 94.75 158 ASP A CA 1
ATOM 1195 C C . ASP A 1 158 ? 3.507 6.167 -23.739 1.00 94.75 158 ASP A C 1
ATOM 1197 O O . ASP A 1 158 ? 2.543 5.899 -24.455 1.00 94.75 158 ASP A O 1
ATOM 1201 N N . ASN A 1 159 ? 3.381 7.035 -22.724 1.00 91.25 159 ASN A N 1
ATOM 1202 C CA . ASN A 1 159 ? 2.113 7.642 -22.286 1.00 91.25 159 ASN A CA 1
ATOM 1203 C C . ASN A 1 159 ? 1.001 6.617 -21.964 1.00 91.25 159 ASN A C 1
ATOM 1205 O O . ASN A 1 159 ? -0.192 6.930 -22.019 1.00 91.25 159 ASN A O 1
ATOM 1209 N N . SER A 1 160 ? 1.387 5.395 -21.592 1.00 91.62 160 SER A N 1
ATOM 1210 C CA . SER A 1 160 ? 0.493 4.274 -21.277 1.00 91.62 160 SER A CA 1
ATOM 1211 C C . SER A 1 160 ? 0.408 3.978 -19.776 1.00 91.62 160 SER A C 1
ATOM 1213 O O . SER A 1 160 ? -0.192 2.987 -19.370 1.00 91.62 160 SER A O 1
ATOM 1215 N N . PHE A 1 161 ? 0.963 4.857 -18.935 1.00 93.19 161 PHE A N 1
ATOM 1216 C CA . PHE A 1 161 ? 0.989 4.691 -17.484 1.00 93.19 161 PHE A CA 1
ATOM 1217 C C . PHE A 1 161 ? -0.105 5.492 -16.765 1.00 93.19 161 PHE A C 1
ATOM 1219 O O . PHE A 1 161 ? -0.094 6.726 -16.754 1.00 93.19 161 PHE A O 1
ATOM 1226 N N . ALA A 1 162 ? -1.029 4.797 -16.096 1.00 91.69 162 ALA A N 1
ATOM 1227 C CA . ALA A 1 162 ? -1.948 5.404 -15.136 1.00 91.69 162 ALA A CA 1
ATOM 1228 C C . ALA A 1 162 ? -1.264 5.593 -13.774 1.00 91.69 162 ALA A C 1
ATOM 1230 O O . ALA A 1 162 ? -1.238 4.696 -12.931 1.00 91.69 162 ALA A O 1
ATOM 1231 N N . TYR A 1 163 ? -0.728 6.791 -13.541 1.00 93.88 163 TYR A N 1
ATOM 1232 C CA . TYR A 1 163 ? -0.160 7.145 -12.243 1.00 93.88 163 TYR A CA 1
ATOM 1233 C C . TYR A 1 163 ? -1.207 7.051 -11.117 1.00 93.88 163 TYR A C 1
ATOM 1235 O O . TYR A 1 163 ? -2.352 7.485 -11.264 1.00 93.88 163 TYR A O 1
ATOM 1243 N N . SER A 1 164 ? -0.785 6.546 -9.956 1.00 93.00 164 SER A N 1
ATOM 1244 C CA . SER A 1 164 ? -1.585 6.531 -8.731 1.00 93.00 164 SER A CA 1
ATOM 1245 C C . SER A 1 164 ? -0.735 6.878 -7.512 1.00 93.00 164 SER A C 1
ATOM 1247 O O . SER A 1 164 ? 0.482 6.689 -7.507 1.00 93.00 164 SER A O 1
ATOM 1249 N N . LYS A 1 165 ? -1.389 7.313 -6.430 1.00 93.56 165 LYS A N 1
ATOM 1250 C CA . LYS A 1 165 ? -0.716 7.600 -5.152 1.00 93.56 165 LYS A CA 1
ATOM 1251 C C . LYS A 1 165 ? 0.061 6.403 -4.592 1.00 93.56 165 LYS A C 1
ATOM 1253 O O . LYS A 1 165 ? 1.051 6.589 -3.897 1.00 93.56 165 LYS A O 1
ATOM 1258 N N . PHE A 1 166 ? -0.376 5.180 -4.896 1.00 95.81 166 PHE A N 1
ATOM 1259 C CA . PHE A 1 166 ? 0.292 3.966 -4.437 1.00 95.81 166 PHE A CA 1
ATOM 1260 C C . PHE A 1 166 ? 1.662 3.803 -5.102 1.00 95.81 166 PHE A C 1
ATOM 1262 O O . PHE A 1 166 ? 2.578 3.295 -4.473 1.00 95.81 166 PHE A O 1
ATOM 1269 N N . VAL A 1 167 ? 1.857 4.334 -6.315 1.00 96.69 167 VAL A N 1
ATOM 1270 C CA . VAL A 1 167 ? 3.186 4.413 -6.943 1.00 96.69 167 VAL A CA 1
ATOM 1271 C C . VAL A 1 167 ? 4.083 5.373 -6.164 1.00 96.69 167 VAL A C 1
ATOM 1273 O O . VAL A 1 167 ? 5.203 5.007 -5.835 1.00 96.69 167 VAL A O 1
ATOM 1276 N N . ALA A 1 168 ? 3.598 6.569 -5.808 1.00 96.31 168 ALA A N 1
ATOM 1277 C CA . ALA A 1 168 ? 4.373 7.512 -4.994 1.00 96.31 168 ALA A CA 1
ATOM 1278 C C . ALA A 1 168 ? 4.812 6.902 -3.658 1.00 96.31 168 ALA A C 1
ATOM 1280 O O . ALA A 1 168 ? 5.973 7.023 -3.273 1.00 96.31 168 ALA A O 1
ATOM 1281 N N . ILE A 1 169 ? 3.894 6.214 -2.977 1.00 96.25 169 ILE A N 1
ATOM 1282 C CA . ILE A 1 169 ? 4.171 5.562 -1.694 1.00 96.25 169 ILE A CA 1
ATOM 1283 C C . ILE A 1 169 ? 5.124 4.377 -1.881 1.00 96.25 169 ILE A C 1
ATOM 1285 O O . ILE A 1 169 ? 6.037 4.222 -1.081 1.00 96.25 169 ILE A O 1
ATOM 1289 N N . GLY A 1 170 ? 4.988 3.596 -2.956 1.00 97.31 170 GLY A N 1
ATOM 1290 C CA . GLY A 1 170 ? 5.915 2.512 -3.289 1.00 97.31 170 GLY A CA 1
ATOM 1291 C C . GLY A 1 170 ? 7.334 3.012 -3.570 1.00 97.31 170 GLY A C 1
ATOM 1292 O O . GLY A 1 170 ? 8.292 2.478 -3.020 1.00 97.31 170 GLY A O 1
ATOM 1293 N N . LEU A 1 171 ? 7.483 4.086 -4.352 1.00 96.56 171 LEU A N 1
ATOM 1294 C CA . LEU A 1 171 ? 8.782 4.722 -4.609 1.00 96.56 171 LEU A CA 1
ATOM 1295 C C . LEU A 1 171 ? 9.414 5.260 -3.320 1.00 96.56 171 LEU A C 1
ATOM 1297 O O . LEU A 1 171 ? 10.609 5.086 -3.098 1.00 96.56 171 LEU A O 1
ATOM 1301 N N . PHE A 1 172 ? 8.614 5.889 -2.456 1.00 95.00 172 PHE A N 1
ATOM 1302 C CA . PHE A 1 172 ? 9.082 6.340 -1.149 1.00 95.00 172 PHE A CA 1
ATOM 1303 C C . PHE A 1 172 ? 9.500 5.159 -0.260 1.00 95.00 172 PHE A C 1
ATOM 1305 O O . PHE A 1 172 ? 10.570 5.198 0.340 1.00 95.00 172 PHE A O 1
ATOM 1312 N N . ARG A 1 173 ? 8.713 4.076 -0.244 1.00 95.56 173 ARG A N 1
ATOM 1313 C CA . ARG A 1 173 ? 9.008 2.860 0.520 1.00 95.56 173 ARG A CA 1
ATOM 1314 C C . ARG A 1 173 ? 10.322 2.210 0.088 1.00 95.56 173 ARG A C 1
ATOM 1316 O O . ARG A 1 173 ? 11.086 1.787 0.947 1.00 95.56 173 ARG A O 1
ATOM 1323 N N . LEU A 1 174 ? 10.632 2.182 -1.210 1.00 96.12 174 LEU A N 1
ATOM 1324 C CA . LEU A 1 174 ? 11.936 1.708 -1.692 1.00 96.12 174 LEU A CA 1
ATOM 1325 C C . LEU A 1 174 ? 13.097 2.497 -1.072 1.00 96.12 174 LEU A C 1
ATOM 1327 O O . LEU A 1 174 ? 14.065 1.897 -0.620 1.00 96.12 174 LEU A O 1
ATOM 1331 N N . LEU A 1 175 ? 12.995 3.827 -1.010 1.00 94.19 175 LEU A N 1
ATOM 1332 C CA . LEU A 1 175 ? 14.035 4.676 -0.415 1.00 94.19 175 LEU A CA 1
ATOM 1333 C C . LEU A 1 175 ? 14.198 4.431 1.086 1.00 94.19 175 LEU A C 1
ATOM 1335 O O . LEU A 1 175 ? 15.315 4.471 1.599 1.00 94.19 175 LEU A O 1
ATOM 1339 N N . GLU A 1 176 ? 13.097 4.169 1.794 1.00 92.50 176 GLU A N 1
ATOM 1340 C CA . GLU A 1 176 ? 13.158 3.775 3.202 1.00 92.50 176 GLU A CA 1
ATOM 1341 C C . GLU A 1 176 ? 13.930 2.465 3.384 1.00 92.50 176 GLU A C 1
ATOM 1343 O O . GLU A 1 176 ? 14.777 2.386 4.275 1.00 92.50 176 GLU A O 1
ATOM 1348 N N . LEU A 1 177 ? 13.666 1.470 2.529 1.00 93.62 177 LEU A N 1
ATOM 1349 C CA . LEU A 1 177 ? 14.284 0.143 2.588 1.00 93.62 177 LEU A CA 1
ATOM 1350 C C . LEU A 1 177 ? 15.780 0.171 2.251 1.00 93.62 177 LEU A C 1
ATOM 1352 O O . LEU A 1 177 ? 16.552 -0.534 2.892 1.00 93.62 177 LEU A O 1
ATOM 1356 N N . THR A 1 178 ? 16.209 1.022 1.314 1.00 91.12 178 THR A N 1
ATOM 1357 C CA . THR A 1 178 ? 17.636 1.175 0.960 1.00 91.12 178 THR A CA 1
ATOM 1358 C C . THR A 1 178 ? 18.402 2.139 1.869 1.00 91.12 178 THR A C 1
ATOM 1360 O O . THR A 1 178 ? 19.608 2.340 1.695 1.00 91.12 178 THR A O 1
ATOM 1363 N N . GLY A 1 179 ? 17.713 2.790 2.813 1.00 88.62 179 GLY A N 1
ATOM 1364 C CA . GLY A 1 179 ? 18.280 3.812 3.693 1.00 88.62 179 GLY A CA 1
ATOM 1365 C C . GLY A 1 179 ? 18.564 5.161 3.016 1.00 88.62 179 GLY A C 1
ATOM 1366 O O . GLY A 1 179 ? 19.143 6.048 3.647 1.00 88.62 179 GLY A O 1
ATOM 1367 N N . ALA A 1 180 ? 18.143 5.361 1.764 1.00 87.31 180 ALA A N 1
ATOM 1368 C CA . ALA A 1 180 ? 18.360 6.582 0.987 1.00 87.31 180 ALA A CA 1
ATOM 1369 C C . ALA A 1 180 ? 17.377 7.708 1.376 1.00 87.31 180 ALA A C 1
ATOM 1371 O O . ALA A 1 180 ? 16.502 8.094 0.604 1.00 87.31 180 ALA A O 1
ATOM 1372 N N . LYS A 1 181 ? 17.529 8.255 2.588 1.00 81.81 181 LYS A N 1
ATOM 1373 C CA . LYS A 1 181 ? 16.579 9.209 3.204 1.00 81.81 181 LYS A CA 1
ATOM 1374 C C . LYS A 1 181 ? 16.713 10.667 2.746 1.00 81.81 181 LYS A C 1
ATOM 1376 O O . LYS A 1 181 ? 15.913 11.508 3.151 1.00 81.81 181 LYS A O 1
ATOM 1381 N N . GLU A 1 182 ? 17.708 10.983 1.924 1.00 85.06 182 GLU A N 1
ATOM 1382 C CA . GLU A 1 182 ? 17.941 12.351 1.457 1.00 85.06 182 GLU A CA 1
ATOM 1383 C C . GLU A 1 182 ? 16.830 12.811 0.494 1.00 85.06 182 GLU A C 1
ATOM 1385 O O . GLU A 1 182 ? 16.512 12.079 -0.447 1.00 85.06 182 GLU A O 1
ATOM 1390 N N . PRO A 1 183 ? 16.277 14.035 0.623 1.00 83.69 183 PRO A N 1
ATOM 1391 C CA . PRO A 1 183 ? 15.211 14.525 -0.263 1.00 83.69 183 PRO A CA 1
ATOM 1392 C C . PRO A 1 183 ? 15.556 14.446 -1.758 1.00 83.69 183 PRO A C 1
ATOM 1394 O O . PRO A 1 183 ? 14.705 14.135 -2.592 1.00 83.69 183 PRO A O 1
ATOM 1397 N N . ALA A 1 184 ? 16.831 14.659 -2.098 1.00 89.44 184 ALA A N 1
ATOM 1398 C CA . ALA A 1 184 ? 17.329 14.565 -3.467 1.00 89.44 184 ALA A CA 1
ATOM 1399 C C . ALA A 1 184 ? 17.247 13.141 -4.051 1.00 89.44 184 ALA A C 1
ATOM 1401 O O . ALA A 1 184 ? 17.213 12.987 -5.272 1.00 89.44 184 ALA A O 1
ATOM 1402 N N . ALA A 1 185 ? 17.222 12.097 -3.214 1.00 91.69 185 ALA A N 1
ATOM 1403 C CA . ALA A 1 185 ? 17.093 10.714 -3.668 1.00 91.69 185 ALA A CA 1
ATOM 1404 C C . ALA A 1 185 ? 15.695 10.446 -4.242 1.00 91.69 185 ALA A C 1
ATOM 1406 O O . ALA A 1 185 ? 15.584 9.855 -5.316 1.00 91.69 185 ALA A O 1
ATOM 1407 N N . LEU A 1 186 ? 14.646 10.967 -3.592 1.00 91.75 186 LEU A N 1
ATOM 1408 C CA . LEU A 1 186 ? 13.277 10.873 -4.101 1.00 91.75 186 LEU A CA 1
ATOM 1409 C C . LEU A 1 186 ? 13.131 11.592 -5.436 1.00 91.75 186 LEU A C 1
ATOM 1411 O O . LEU A 1 186 ? 12.605 11.017 -6.383 1.00 91.75 186 LEU A O 1
ATOM 1415 N N . GLU A 1 187 ? 13.637 12.819 -5.537 1.00 92.31 187 GLU A N 1
ATOM 1416 C CA . GLU A 1 187 ? 13.540 13.589 -6.777 1.00 92.31 187 GLU A CA 1
ATOM 1417 C C . GLU A 1 187 ? 14.239 12.884 -7.950 1.00 92.31 187 GLU A C 1
ATOM 1419 O O . GLU A 1 187 ? 13.678 12.808 -9.046 1.00 92.31 187 GLU A O 1
ATOM 1424 N N . LYS A 1 188 ? 15.434 12.323 -7.720 1.00 93.62 188 LYS A N 1
ATOM 1425 C CA . LYS A 1 188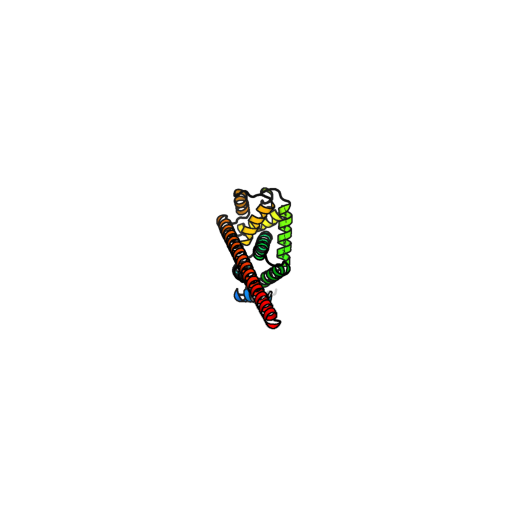 ? 16.169 11.544 -8.728 1.00 93.62 188 LYS A CA 1
ATOM 1426 C C . LYS A 1 188 ? 15.396 10.300 -9.163 1.00 93.62 188 LYS A C 1
ATOM 1428 O O . LYS A 1 188 ? 15.235 10.093 -10.362 1.00 93.62 188 LYS A O 1
ATOM 1433 N N . LEU A 1 189 ? 14.896 9.511 -8.211 1.00 95.25 189 LEU A N 1
ATOM 1434 C CA . LEU A 1 189 ? 14.149 8.282 -8.488 1.00 95.25 189 LEU A CA 1
ATOM 1435 C C . LEU A 1 189 ? 12.873 8.561 -9.293 1.00 95.25 189 LEU A C 1
ATOM 1437 O O . LEU A 1 189 ? 12.620 7.932 -10.316 1.00 95.25 189 LEU A O 1
ATOM 1441 N N . VAL A 1 190 ? 12.095 9.549 -8.857 1.00 95.62 190 VAL A N 1
ATOM 1442 C CA . VAL A 1 190 ? 10.854 9.992 -9.508 1.00 95.62 190 VAL A CA 1
ATOM 1443 C C . VAL A 1 190 ? 11.113 10.436 -10.947 1.00 95.62 190 VAL A C 1
ATOM 1445 O O . VAL A 1 190 ? 10.395 10.018 -11.857 1.00 95.62 190 VAL A O 1
ATOM 1448 N N . LYS A 1 191 ? 12.152 11.251 -11.169 1.00 95.50 191 LYS A N 1
ATOM 1449 C CA . LYS A 1 191 ? 12.549 11.681 -12.516 1.00 95.50 191 LYS A CA 1
ATOM 1450 C C . LYS A 1 191 ? 12.977 10.497 -13.381 1.00 95.50 191 LYS A C 1
ATOM 1452 O O . LYS A 1 191 ? 12.600 10.447 -14.547 1.00 95.50 191 LYS A O 1
ATOM 1457 N N . ALA A 1 192 ? 13.718 9.545 -12.814 1.00 95.81 192 ALA A N 1
ATOM 1458 C CA . ALA A 1 192 ? 14.201 8.375 -13.539 1.00 95.81 192 ALA A CA 1
ATOM 1459 C C . ALA A 1 192 ? 13.059 7.474 -14.042 1.00 95.81 192 ALA A C 1
ATOM 1461 O O . ALA A 1 192 ? 13.156 6.931 -15.138 1.00 95.81 192 ALA A O 1
ATOM 1462 N N . VAL A 1 193 ? 11.959 7.358 -13.290 1.00 96.75 193 VAL A N 1
ATOM 1463 C CA . VAL A 1 193 ? 10.771 6.594 -13.718 1.00 96.75 193 VAL A CA 1
ATOM 1464 C C . VAL A 1 193 ? 9.765 7.408 -14.539 1.00 96.75 193 VAL A C 1
ATOM 1466 O O . VAL A 1 193 ? 8.686 6.906 -14.837 1.00 96.75 193 VAL A O 1
ATOM 1469 N N . GLY A 1 194 ? 10.076 8.662 -14.883 1.00 96.31 194 GLY A N 1
ATOM 1470 C CA . GLY A 1 194 ? 9.249 9.490 -15.767 1.00 96.31 194 GLY A CA 1
ATOM 1471 C C . GLY A 1 194 ? 7.951 10.027 -15.150 1.00 96.31 194 GLY A C 1
ATOM 1472 O O . GLY A 1 194 ? 7.077 10.502 -15.878 1.00 96.31 194 GLY A O 1
ATOM 1473 N N . VAL A 1 195 ? 7.794 9.987 -13.821 1.00 95.12 195 VAL A N 1
ATOM 1474 C CA . VAL A 1 195 ? 6.618 10.559 -13.136 1.00 95.12 195 VAL A CA 1
ATOM 1475 C C . VAL A 1 195 ? 6.886 11.996 -12.677 1.00 95.12 195 VAL A C 1
ATOM 1477 O O . VAL A 1 195 ? 8.026 12.414 -12.492 1.00 95.12 195 VAL A O 1
ATOM 1480 N N . LYS A 1 196 ? 5.825 12.791 -12.495 1.00 94.31 196 LYS A N 1
ATOM 1481 C CA . LYS A 1 196 ? 5.946 14.214 -12.134 1.00 94.31 196 LYS A CA 1
ATOM 1482 C C . LYS A 1 196 ? 6.279 14.382 -10.641 1.00 94.31 196 LYS A C 1
ATOM 1484 O O . LYS A 1 196 ? 5.454 13.964 -9.819 1.00 94.31 196 LYS A O 1
ATOM 1489 N N . PRO A 1 197 ? 7.401 15.025 -10.260 1.00 94.31 197 PRO A N 1
ATOM 1490 C CA . PRO A 1 197 ? 7.756 15.240 -8.853 1.00 94.31 197 PRO A CA 1
ATOM 1491 C C . PRO A 1 197 ? 6.681 15.960 -8.041 1.00 94.31 197 PRO A C 1
ATOM 1493 O O . PRO A 1 197 ? 6.440 15.622 -6.884 1.00 94.31 197 PRO A O 1
ATOM 1496 N N . GLU A 1 198 ? 5.968 16.900 -8.656 1.00 95.00 198 GLU A N 1
ATOM 1497 C CA . GLU A 1 198 ? 4.899 17.660 -8.009 1.00 95.00 198 GLU A CA 1
ATOM 1498 C C . GLU A 1 198 ? 3.719 16.754 -7.635 1.00 95.00 198 GLU A C 1
ATOM 1500 O O . GLU A 1 198 ? 3.103 16.934 -6.585 1.00 95.00 198 GLU A O 1
ATOM 1505 N N . ALA A 1 199 ? 3.414 15.754 -8.473 1.00 94.81 199 ALA A N 1
ATOM 1506 C CA . ALA A 1 199 ? 2.356 14.787 -8.197 1.00 94.81 199 ALA A CA 1
ATOM 1507 C C . ALA A 1 199 ? 2.734 13.861 -7.035 1.00 94.81 199 ALA A C 1
ATOM 1509 O O . ALA A 1 199 ? 1.916 13.655 -6.138 1.00 94.81 199 ALA A O 1
ATOM 1510 N N . VAL A 1 200 ? 3.979 13.377 -7.020 1.00 96.00 200 VAL A N 1
ATOM 1511 C CA . VAL A 1 200 ? 4.501 12.520 -5.948 1.00 96.00 200 VAL A CA 1
ATOM 1512 C C . VAL A 1 200 ? 4.526 13.267 -4.617 1.00 96.00 200 VAL A C 1
ATOM 1514 O O . VAL A 1 200 ? 3.959 12.787 -3.639 1.00 96.00 200 VAL A O 1
ATOM 1517 N N . ASN A 1 201 ? 5.092 14.476 -4.580 1.00 93.94 201 ASN A N 1
ATOM 1518 C CA . ASN A 1 201 ? 5.165 15.281 -3.357 1.00 93.94 201 ASN A CA 1
ATOM 1519 C C . ASN A 1 201 ? 3.778 15.607 -2.789 1.00 93.94 201 ASN A C 1
ATOM 1521 O O . ASN A 1 201 ? 3.560 15.497 -1.580 1.00 93.94 201 ASN A O 1
ATOM 1525 N N . ARG A 1 202 ? 2.823 15.968 -3.655 1.00 95.31 202 ARG A N 1
ATOM 1526 C CA . ARG A 1 202 ? 1.435 16.213 -3.248 1.00 95.31 202 ARG A CA 1
ATOM 1527 C C . ARG A 1 202 ? 0.817 14.968 -2.615 1.00 95.31 202 ARG A C 1
ATOM 1529 O O . ARG A 1 202 ? 0.222 15.067 -1.544 1.00 95.31 202 ARG A O 1
ATOM 1536 N N . ASP A 1 203 ? 0.951 13.811 -3.256 1.00 95.19 203 ASP A N 1
ATOM 1537 C CA . ASP A 1 203 ? 0.304 12.587 -2.785 1.00 95.19 203 ASP A CA 1
ATOM 1538 C C . ASP A 1 203 ? 0.949 12.055 -1.495 1.00 95.19 203 ASP A C 1
ATOM 1540 O O . ASP A 1 203 ? 0.226 11.619 -0.599 1.00 95.19 203 ASP A O 1
ATOM 1544 N N . LEU A 1 204 ? 2.274 12.175 -1.342 1.00 94.38 204 LEU A N 1
ATOM 1545 C CA . LEU A 1 204 ? 2.972 11.854 -0.091 1.00 94.38 204 LEU A CA 1
ATOM 1546 C C . LEU A 1 204 ? 2.553 12.790 1.053 1.00 94.38 204 LEU A C 1
ATOM 1548 O O . LEU A 1 204 ? 2.324 12.332 2.175 1.00 94.38 204 LEU A O 1
ATOM 1552 N N . MET A 1 205 ? 2.382 14.089 0.783 1.00 93.12 205 MET A N 1
ATOM 1553 C CA . MET A 1 205 ? 1.879 15.045 1.776 1.00 93.12 205 MET A CA 1
ATOM 1554 C C . MET A 1 205 ? 0.440 14.716 2.196 1.00 93.12 205 MET A C 1
ATOM 1556 O O . MET A 1 205 ? 0.130 14.709 3.390 1.00 93.12 205 MET A O 1
ATOM 1560 N N . MET A 1 206 ? -0.432 14.399 1.233 1.00 90.00 206 MET A N 1
ATOM 1561 C CA . MET A 1 206 ? -1.801 13.961 1.514 1.00 90.00 206 MET A CA 1
ATOM 1562 C C . MET A 1 206 ? -1.816 12.672 2.340 1.00 90.00 206 MET A C 1
ATOM 1564 O O . MET A 1 206 ? -2.558 12.591 3.319 1.00 90.00 206 MET A O 1
ATOM 1568 N N . TYR A 1 207 ? -0.979 11.692 1.989 1.00 90.50 207 TYR A N 1
ATOM 1569 C CA . TYR A 1 207 ? -0.870 10.428 2.714 1.00 90.50 207 TYR A CA 1
ATOM 1570 C C . TYR A 1 207 ? -0.434 10.638 4.167 1.00 90.50 207 TYR A C 1
ATOM 1572 O O . TYR A 1 207 ? -1.112 10.177 5.086 1.00 90.50 207 TYR A O 1
ATOM 1580 N N . LYS A 1 208 ? 0.614 11.439 4.395 1.00 89.75 208 LYS A N 1
ATOM 1581 C CA . LYS A 1 208 ? 1.049 11.833 5.744 1.00 89.75 208 LYS A CA 1
ATOM 1582 C C . LYS A 1 208 ? -0.083 12.492 6.542 1.00 89.75 208 LYS A C 1
ATOM 1584 O O . LYS A 1 208 ? -0.251 12.208 7.727 1.00 89.75 208 LYS A O 1
ATOM 1589 N N . GLY A 1 209 ? -0.884 13.341 5.895 1.00 88.81 209 GLY A N 1
ATOM 1590 C CA . GLY A 1 209 ? -2.056 13.966 6.508 1.00 88.81 209 GLY A CA 1
ATOM 1591 C C . GLY A 1 209 ? -3.143 12.964 6.912 1.00 88.81 209 GLY A C 1
ATOM 1592 O O . GLY A 1 209 ? -3.712 13.091 7.996 1.00 88.81 209 GLY A O 1
ATOM 1593 N N . VAL A 1 210 ? -3.421 11.954 6.080 1.00 86.38 210 VAL A N 1
ATOM 1594 C CA . VAL A 1 210 ? -4.371 10.870 6.401 1.00 86.38 210 VAL A CA 1
ATOM 1595 C C . VAL A 1 210 ? -3.884 10.065 7.604 1.00 86.38 210 VAL A C 1
ATOM 1597 O O . VAL A 1 210 ? -4.647 9.871 8.548 1.00 86.38 210 VAL A O 1
ATOM 1600 N N . LEU A 1 211 ? -2.611 9.665 7.613 1.00 86.75 211 LEU A N 1
ATOM 1601 C CA . LEU A 1 211 ? -2.017 8.920 8.724 1.00 86.75 211 LEU A CA 1
ATOM 1602 C C . LEU A 1 211 ? -2.062 9.702 10.041 1.00 86.75 211 LEU A C 1
ATOM 1604 O O . LEU A 1 211 ? -2.444 9.151 11.069 1.00 86.75 211 LEU A O 1
ATOM 1608 N N . SER A 1 212 ? -1.741 10.998 10.008 1.00 88.62 212 SER A N 1
ATOM 1609 C CA . SER A 1 212 ? -1.802 11.860 11.195 1.00 88.62 212 SER A CA 1
ATOM 1610 C C . SER A 1 212 ? -3.221 11.953 11.765 1.00 88.62 212 SER A C 1
ATOM 1612 O O . SER A 1 212 ? -3.409 11.816 12.974 1.00 88.62 212 SER A O 1
ATOM 1614 N N . LYS A 1 213 ? -4.235 12.110 10.904 1.00 86.81 213 LYS A N 1
ATOM 1615 C CA . LYS A 1 213 ? -5.645 12.131 11.326 1.00 86.81 213 LYS A CA 1
ATOM 1616 C C . LYS A 1 213 ? -6.096 10.788 11.897 1.00 86.81 213 LYS A C 1
ATOM 1618 O O . LYS A 1 213 ? -6.802 10.773 12.902 1.00 86.81 213 LYS A O 1
ATOM 1623 N N . LEU A 1 214 ? -5.686 9.677 11.280 1.00 86.06 214 LEU A N 1
ATOM 1624 C CA . LEU A 1 214 ? -5.972 8.336 11.790 1.00 86.06 214 LEU A CA 1
ATOM 1625 C C . LEU A 1 214 ? -5.339 8.122 13.168 1.00 86.06 214 LEU A C 1
ATOM 1627 O O . LEU A 1 214 ? -6.025 7.652 14.068 1.00 86.06 214 LEU A O 1
ATOM 1631 N N . SER A 1 215 ? -4.078 8.519 13.359 1.00 87.19 215 SER A N 1
ATOM 1632 C CA . SER A 1 215 ? -3.397 8.434 14.658 1.00 87.19 215 SER A CA 1
ATOM 1633 C C . SER A 1 215 ? -4.135 9.226 15.739 1.00 87.19 215 SER A C 1
ATOM 1635 O O . SER A 1 215 ? -4.485 8.668 16.775 1.00 87.19 215 SER A O 1
ATOM 1637 N N . ALA A 1 216 ? -4.469 10.493 15.468 1.00 87.88 216 ALA A N 1
ATOM 1638 C CA . ALA A 1 216 ? -5.195 11.340 16.416 1.00 87.88 216 ALA A CA 1
ATOM 1639 C C . ALA A 1 216 ? -6.586 10.774 16.763 1.00 87.88 216 ALA A C 1
ATOM 1641 O O . ALA A 1 216 ? -7.017 10.804 17.916 1.00 87.88 216 ALA A O 1
ATOM 1642 N N . ALA A 1 217 ? -7.296 10.217 15.777 1.00 86.38 217 ALA A N 1
ATOM 1643 C CA . ALA A 1 217 ? -8.593 9.588 16.006 1.00 86.38 217 ALA A CA 1
ATOM 1644 C C . ALA A 1 217 ? -8.477 8.288 16.828 1.00 86.38 217 ALA A C 1
ATOM 1646 O O . ALA A 1 217 ? -9.325 8.038 17.689 1.00 86.38 217 ALA A O 1
ATOM 1647 N N . LYS A 1 218 ? -7.421 7.485 16.621 1.00 84.75 218 LYS A N 1
ATOM 1648 C CA . LYS A 1 218 ? -7.130 6.295 17.443 1.00 84.75 218 LYS A CA 1
ATOM 1649 C C . LYS A 1 218 ? -6.854 6.682 18.899 1.00 84.75 218 LYS A C 1
ATOM 1651 O O . LYS A 1 218 ? -7.400 6.051 19.803 1.00 84.75 218 LYS A O 1
ATOM 1656 N N . GLU A 1 219 ? -6.057 7.725 19.129 1.00 88.12 219 GLU A N 1
ATOM 1657 C CA . GLU A 1 219 ? -5.761 8.243 20.472 1.00 88.12 219 GLU A CA 1
ATOM 1658 C C . GLU A 1 219 ? -7.030 8.731 21.179 1.00 88.12 219 GLU A C 1
ATOM 1660 O O . GLU A 1 219 ? -7.333 8.274 22.281 1.00 88.12 219 GLU A O 1
ATOM 1665 N N . MET A 1 220 ? -7.846 9.549 20.508 1.00 86.94 220 MET A N 1
ATOM 1666 C CA . MET A 1 220 ? -9.121 10.026 21.054 1.00 86.94 220 MET A CA 1
ATOM 1667 C C . MET A 1 220 ? -10.065 8.872 21.425 1.00 86.94 220 MET A C 1
ATOM 1669 O O . MET A 1 220 ? -10.718 8.906 22.472 1.00 86.94 220 MET A O 1
ATOM 1673 N N . MET A 1 221 ? -10.134 7.833 20.586 1.00 84.12 221 MET A N 1
ATOM 1674 C CA . MET A 1 221 ? -10.953 6.651 20.853 1.00 84.12 221 MET A CA 1
ATOM 1675 C C . MET A 1 221 ? -10.420 5.851 22.048 1.00 84.12 221 MET A C 1
ATOM 1677 O O . MET A 1 221 ? -11.217 5.417 22.882 1.00 84.12 221 MET A O 1
ATOM 1681 N N . ARG A 1 222 ? -9.095 5.696 22.174 1.00 86.50 222 ARG A N 1
ATOM 1682 C CA . ARG A 1 222 ? -8.466 5.063 23.344 1.00 86.50 222 ARG A CA 1
ATOM 1683 C C . ARG A 1 222 ? -8.815 5.824 24.623 1.00 86.50 222 ARG A C 1
ATOM 1685 O O . ARG A 1 222 ? -9.339 5.217 25.554 1.00 86.50 222 ARG A O 1
ATOM 1692 N N . GLU A 1 223 ? -8.629 7.142 24.639 1.00 89.56 223 GLU A N 1
ATOM 1693 C CA . GLU A 1 223 ? -8.962 7.984 25.795 1.00 89.56 223 GLU A CA 1
ATOM 1694 C C . GLU A 1 223 ? -10.453 7.936 26.152 1.00 89.56 223 GLU A C 1
ATOM 1696 O O . GLU A 1 223 ? -10.832 8.016 27.323 1.00 89.56 223 GLU A O 1
ATOM 1701 N N . PHE A 1 224 ? -11.335 7.862 25.154 1.00 87.12 224 PHE A N 1
ATOM 1702 C CA . PHE A 1 224 ? -12.770 7.721 25.387 1.00 87.12 224 PHE A CA 1
ATOM 1703 C C . PHE A 1 224 ? -13.093 6.375 26.048 1.00 87.12 224 PHE A C 1
ATOM 1705 O O . PHE A 1 224 ? -13.776 6.343 27.071 1.00 87.12 224 PHE A O 1
ATOM 1712 N N . VAL A 1 225 ? -12.550 5.276 25.515 1.00 86.94 225 VAL A N 1
ATOM 1713 C CA . VAL A 1 225 ? -12.744 3.927 26.066 1.00 86.94 225 VAL A CA 1
ATOM 1714 C C . VAL A 1 225 ? -12.195 3.823 27.490 1.00 86.94 225 VAL A C 1
ATOM 1716 O O . VAL A 1 225 ? -12.856 3.252 28.354 1.00 86.94 225 VAL A O 1
ATOM 1719 N N . GLU A 1 226 ? -11.019 4.385 27.766 1.00 91.31 226 GLU A N 1
ATOM 1720 C CA . GLU A 1 226 ? -10.429 4.406 29.111 1.00 91.31 226 GLU A CA 1
ATOM 1721 C C . GLU A 1 226 ? -11.288 5.197 30.103 1.00 91.31 226 GLU A C 1
ATOM 1723 O O . GLU A 1 226 ? -11.551 4.725 31.213 1.00 91.31 226 GLU A O 1
ATOM 1728 N N . ARG A 1 227 ? -11.800 6.364 29.693 1.00 91.81 227 ARG A N 1
ATOM 1729 C CA . ARG A 1 227 ? -12.714 7.167 30.517 1.00 91.81 227 ARG A CA 1
ATOM 1730 C C . ARG A 1 227 ? -14.014 6.432 30.819 1.00 91.81 227 ARG A C 1
ATOM 1732 O O . ARG A 1 227 ? -14.459 6.453 31.965 1.00 91.81 227 ARG A O 1
ATOM 1739 N N . GLU A 1 228 ? -14.615 5.784 29.826 1.00 91.62 228 GLU A N 1
ATOM 1740 C CA . GLU A 1 228 ? -15.853 5.027 30.026 1.00 91.62 228 GLU A CA 1
ATOM 1741 C C . GLU A 1 228 ? -15.627 3.790 30.902 1.00 91.62 228 GLU A C 1
ATOM 1743 O O . GLU A 1 228 ? -16.421 3.546 31.809 1.00 91.62 228 GLU A O 1
ATOM 1748 N N . LYS A 1 229 ? -14.504 3.074 30.740 1.00 91.62 229 LYS A N 1
ATOM 1749 C CA . LYS A 1 229 ? -14.116 1.980 31.648 1.00 91.62 229 LYS A CA 1
ATOM 1750 C C . LYS A 1 229 ? -13.952 2.463 33.089 1.00 91.62 229 LYS A C 1
ATOM 1752 O O . LYS A 1 229 ? -14.448 1.802 33.997 1.00 91.62 229 LYS A O 1
ATOM 1757 N N . ARG A 1 230 ? -13.315 3.621 33.307 1.00 91.75 230 ARG A N 1
ATOM 1758 C CA . ARG A 1 230 ? -13.160 4.204 34.650 1.00 91.75 230 ARG A CA 1
ATOM 1759 C C . ARG A 1 230 ? -14.510 4.560 35.271 1.00 91.75 230 ARG A C 1
ATOM 1761 O O . ARG A 1 230 ? -14.788 4.137 36.386 1.00 91.75 230 ARG A O 1
ATOM 1768 N N . LYS A 1 231 ? -15.376 5.263 34.533 1.00 92.00 231 LYS A N 1
ATOM 1769 C CA . LYS A 1 231 ? -16.733 5.594 35.006 1.00 92.00 231 LYS A CA 1
ATOM 1770 C C . LYS A 1 231 ? -17.560 4.345 35.297 1.00 92.00 231 LYS A C 1
ATOM 1772 O O . LYS A 1 231 ? -18.348 4.342 36.238 1.00 92.00 231 LYS A O 1
ATOM 1777 N N . GLN A 1 232 ? -17.422 3.303 34.481 1.00 91.19 232 GLN A N 1
ATOM 1778 C CA . GLN A 1 232 ? -18.131 2.048 34.690 1.00 91.19 232 GLN A CA 1
ATOM 1779 C C . GLN A 1 232 ? -17.630 1.340 35.955 1.00 91.19 232 GLN A C 1
ATOM 1781 O O . GLN A 1 232 ? -18.448 0.974 36.792 1.00 91.19 232 GLN A O 1
ATOM 1786 N N . ALA A 1 233 ? -16.312 1.261 36.158 1.00 92.12 233 ALA A N 1
ATOM 1787 C CA . ALA A 1 233 ? -15.723 0.715 37.380 1.00 92.12 233 ALA A CA 1
ATOM 1788 C C . ALA A 1 233 ? -16.154 1.494 38.638 1.00 92.12 233 ALA A C 1
ATOM 1790 O O . ALA A 1 233 ? -16.523 0.883 39.637 1.00 92.12 233 ALA A O 1
ATOM 1791 N N . GLU A 1 234 ? -16.187 2.830 38.581 1.00 92.31 234 GLU A N 1
ATOM 1792 C CA . GLU A 1 234 ? -16.694 3.681 39.669 1.00 92.31 234 GLU A CA 1
ATOM 1793 C C . GLU A 1 234 ? -18.180 3.406 39.970 1.00 92.31 234 GLU A C 1
ATOM 1795 O O . GLU A 1 234 ? -18.575 3.303 41.133 1.00 92.31 234 GLU A O 1
ATOM 1800 N N . ARG A 1 235 ? -19.015 3.243 38.932 1.00 91.88 235 ARG A N 1
ATOM 1801 C CA . ARG A 1 235 ? -20.442 2.903 39.083 1.00 91.88 235 ARG A CA 1
ATOM 1802 C C . ARG A 1 235 ? -20.642 1.519 39.688 1.00 91.88 235 ARG A C 1
ATOM 1804 O O . ARG A 1 235 ? -21.531 1.359 40.523 1.00 91.88 235 ARG A O 1
ATOM 1811 N N . ASP A 1 236 ? -19.853 0.539 39.269 1.00 91.94 236 ASP A N 1
ATOM 1812 C CA . ASP A 1 236 ? -19.964 -0.833 39.758 1.00 91.94 236 ASP A CA 1
ATOM 1813 C C . ASP A 1 236 ? -19.469 -0.943 41.207 1.00 91.94 236 ASP A C 1
ATOM 1815 O O . ASP A 1 236 ? -20.155 -1.545 42.034 1.00 91.94 236 ASP A O 1
ATOM 1819 N N . ALA A 1 237 ? -18.385 -0.245 41.563 1.00 91.06 237 ALA A N 1
ATOM 1820 C CA . ALA A 1 237 ? -17.923 -0.124 42.947 1.00 91.06 237 ALA A CA 1
ATOM 1821 C C . ALA A 1 237 ? -18.962 0.567 43.850 1.00 91.06 237 ALA A C 1
ATOM 1823 O O . ALA A 1 237 ? -19.259 0.084 44.942 1.00 91.06 237 ALA A O 1
ATOM 1824 N N . ALA A 1 238 ? -19.582 1.658 43.384 1.00 90.69 238 ALA A N 1
ATOM 1825 C CA . ALA A 1 238 ? -20.627 2.351 44.140 1.00 90.69 238 ALA A CA 1
ATOM 1826 C C . ALA A 1 238 ? -21.887 1.488 44.343 1.00 90.69 238 ALA A C 1
ATOM 1828 O O . ALA A 1 238 ? -22.542 1.584 45.383 1.00 90.69 238 ALA A O 1
ATOM 1829 N N . LYS A 1 239 ? -22.243 0.645 43.364 1.00 91.06 239 LYS A N 1
ATOM 1830 C CA . LYS A 1 239 ? -23.345 -0.322 43.497 1.00 91.06 239 LYS A CA 1
ATOM 1831 C C . LYS A 1 239 ? -23.009 -1.429 44.493 1.00 91.06 239 LYS A C 1
ATOM 1833 O O . LYS A 1 239 ? -23.863 -1.740 45.320 1.00 91.06 239 LYS A O 1
ATOM 1838 N N . ALA A 1 240 ? -21.795 -1.977 44.442 1.00 89.81 240 ALA A N 1
ATOM 1839 C CA . ALA A 1 240 ? -21.335 -2.993 45.387 1.00 89.81 240 ALA A CA 1
ATOM 1840 C C . ALA A 1 240 ? -21.358 -2.464 46.831 1.00 89.81 240 ALA A C 1
ATOM 1842 O O . ALA A 1 240 ? -21.995 -3.069 47.688 1.00 89.81 240 ALA A O 1
ATOM 1843 N N . ALA A 1 241 ? -20.810 -1.267 47.068 1.00 88.81 241 ALA A N 1
ATOM 1844 C CA . ALA A 1 241 ? -20.810 -0.639 48.391 1.00 88.81 241 ALA A CA 1
ATOM 1845 C C . ALA A 1 241 ? -22.230 -0.377 48.933 1.00 88.81 241 ALA A C 1
ATOM 1847 O O . ALA A 1 241 ? -22.497 -0.560 50.121 1.00 88.81 241 ALA A O 1
ATOM 1848 N N . LYS A 1 242 ? -23.175 0.025 48.068 1.00 88.31 242 LYS A N 1
ATOM 1849 C CA . LYS A 1 242 ? -24.585 0.194 48.462 1.00 88.31 242 LYS A CA 1
ATOM 1850 C C . LYS A 1 242 ? -25.267 -1.133 48.794 1.00 88.31 242 LYS A C 1
ATOM 1852 O O . LYS A 1 242 ? -26.078 -1.165 49.715 1.00 88.31 242 LYS A O 1
ATOM 1857 N N . ALA A 1 243 ? -24.967 -2.196 48.050 1.00 84.56 243 ALA A N 1
ATOM 1858 C CA . ALA A 1 243 ? -25.513 -3.522 48.315 1.00 84.56 243 ALA A CA 1
ATOM 1859 C C . ALA A 1 243 ? -24.997 -4.074 49.652 1.00 84.56 243 ALA A C 1
ATOM 1861 O O . ALA A 1 243 ? -25.804 -4.517 50.463 1.00 84.56 243 ALA A O 1
ATOM 1862 N N . GLU A 1 244 ? -23.694 -3.946 49.919 1.00 81.62 244 GLU A N 1
ATOM 1863 C CA . GLU A 1 244 ? -23.068 -4.355 51.184 1.00 81.62 244 GLU A CA 1
ATOM 1864 C C . GLU A 1 244 ? -23.664 -3.612 52.386 1.00 81.62 244 GLU A C 1
ATOM 1866 O O . GLU A 1 244 ? -24.055 -4.247 53.371 1.00 81.62 244 GLU A O 1
ATOM 1871 N N . ALA A 1 245 ? -23.825 -2.287 52.279 1.00 81.44 245 ALA A N 1
ATOM 1872 C CA . ALA A 1 245 ? -24.453 -1.472 53.317 1.00 81.44 245 ALA A CA 1
ATOM 1873 C C . ALA A 1 245 ? -25.915 -1.881 53.585 1.00 81.44 245 ALA A C 1
ATOM 1875 O O . ALA A 1 245 ? -26.336 -1.930 54.740 1.00 81.44 245 ALA A O 1
ATOM 1876 N N . ALA A 1 246 ? -26.676 -2.224 52.539 1.00 77.62 246 ALA A N 1
ATOM 1877 C CA . ALA A 1 246 ? -28.054 -2.688 52.679 1.00 77.62 246 ALA A CA 1
ATOM 1878 C C . ALA A 1 246 ? -28.138 -4.053 53.387 1.00 77.62 246 ALA A C 1
ATOM 1880 O O . ALA A 1 246 ? -28.959 -4.221 54.289 1.00 77.62 246 ALA A O 1
ATOM 1881 N N . THR A 1 247 ? -27.260 -5.007 53.054 1.00 74.62 247 THR A N 1
ATOM 1882 C CA . THR A 1 247 ? -27.179 -6.299 53.764 1.00 74.62 247 THR A CA 1
ATOM 1883 C C . THR A 1 247 ? -26.762 -6.149 55.223 1.00 74.62 247 THR A C 1
ATOM 1885 O O . THR A 1 247 ? -27.358 -6.796 56.078 1.00 74.62 247 THR A O 1
ATOM 1888 N N . ALA A 1 248 ? -25.806 -5.266 55.528 1.00 71.69 248 ALA A N 1
ATOM 1889 C CA . ALA A 1 248 ? -25.383 -5.010 56.904 1.00 71.69 248 ALA A CA 1
ATOM 1890 C C . ALA A 1 248 ? -26.515 -4.402 57.751 1.00 71.69 248 ALA A C 1
ATOM 1892 O O . ALA A 1 248 ? -26.686 -4.774 58.907 1.00 71.69 248 ALA A O 1
ATOM 1893 N N . SER A 1 249 ? -27.335 -3.522 57.164 1.00 68.62 249 SER A N 1
ATOM 1894 C CA . SER A 1 249 ? -28.500 -2.938 57.846 1.00 68.62 249 SER A CA 1
ATOM 1895 C C . SER A 1 249 ? -29.684 -3.895 58.028 1.00 68.62 249 SER A C 1
ATOM 1897 O O . SER A 1 249 ? -30.548 -3.622 58.849 1.00 68.62 249 SER A O 1
ATOM 1899 N N . ALA A 1 250 ? -29.742 -4.996 57.272 1.00 62.19 250 ALA A N 1
ATOM 1900 C CA . ALA A 1 250 ? -30.807 -5.998 57.372 1.00 62.19 250 ALA A CA 1
ATOM 1901 C C . ALA A 1 250 ? -30.482 -7.141 58.356 1.00 62.19 250 ALA A C 1
ATOM 1903 O O . ALA A 1 250 ? -31.349 -7.963 58.645 1.00 62.19 250 ALA A O 1
ATOM 1904 N N . GLN A 1 251 ? -29.233 -7.222 58.826 1.00 54.22 251 GLN A N 1
ATOM 1905 C CA . GLN A 1 251 ? -28.753 -8.217 59.795 1.00 54.22 251 GLN A CA 1
ATOM 1906 C C . GLN A 1 251 ? -28.550 -7.642 61.208 1.00 54.22 251 GLN A C 1
ATOM 1908 O O . GLN A 1 251 ? -28.221 -8.402 62.120 1.00 54.22 251 GLN A O 1
ATOM 1913 N N . ALA A 1 252 ? -28.726 -6.328 61.372 1.00 51.38 252 ALA A N 1
ATOM 1914 C CA . ALA A 1 252 ? -28.735 -5.614 62.648 1.00 51.38 252 ALA A CA 1
ATOM 1915 C C . ALA A 1 252 ? -30.177 -5.396 63.125 1.00 51.38 252 ALA A C 1
ATOM 1917 O O . ALA A 1 252 ? -30.394 -5.461 64.355 1.00 51.38 252 ALA A O 1
#

pLDDT: mean 87.58, std 14.35, range [38.41, 98.5]

Nearest PDB structures (foldseek):
  5mlf-assembly2_B  TM=7.815E-01  e=2.632E-09  Thermosynechococcus vestitus BP-1
  5mjr-assembly1_A  TM=7.679E-01  e=9.902E-09  Thermosynechococcus vestitus
  8r5s-assembly1_B  TM=1.485E-01  e=1.128E+00  unidentified
  6k4r-assembly1_A  TM=2.838E-01  e=5.910E+00  Legionella pneumophila subsp. pneumophila str. Philadelphia 1

Solvent-accessible surface area (backbone atoms only — not comparable to full-atom values): 14141 Å² total; per-residue (Å²): 135,89,82,80,84,80,81,83,79,84,82,81,78,85,80,82,75,82,74,80,76,79,78,79,71,80,75,89,75,71,81,52,69,67,54,32,53,51,39,24,46,71,55,39,78,68,90,64,61,66,86,52,43,57,57,52,52,54,49,49,51,56,48,48,58,46,68,69,35,94,32,47,67,93,47,48,47,34,26,30,15,43,52,54,50,52,50,63,76,40,61,89,49,59,66,72,57,42,52,45,50,50,41,15,50,33,44,28,74,74,48,62,46,66,56,39,52,52,41,17,50,52,45,50,57,53,34,55,74,38,80,37,63,75,69,57,49,57,28,77,87,53,55,75,58,8,26,48,37,23,53,45,23,51,30,36,75,69,72,46,54,58,85,51,62,32,39,42,45,15,58,51,49,46,29,61,48,20,64,34,76,52,73,68,45,54,53,51,45,35,53,62,32,58,48,60,62,69,59,36,54,51,42,52,52,52,49,54,51,51,52,52,52,49,51,54,51,52,51,53,52,51,54,49,52,53,50,50,51,50,54,49,50,53,52,51,51,54,50,52,55,51,51,53,52,52,54,56,66,74,77,109

Organism: Gonium pectorale (NCBI:txid33097)

Foldseek 3Di:
DDDDDDDDDDDDDDDDDPPPPPPPPPDLDQDDLVQLVVQLCVLPVDDDPPLLVVVLSVVLSVVLCLLSDQLNDDFLLLLLLVVVLLCLLCVPPDPVNSLSSQCSSQVSSVHHSVCSVVSNVVLLVQLLPAAELVLQQQDCPHDPNNVRLVVLLVCLVVVSHRDDLSSLSSLVSSCVSNVHPDPVSSVVNCVNSNHDPVVSVVSVVVSVVSSVVSVVVVVVVVVVVVVVVVVVVVVVVVVVVVVVVVVVVVVD

InterPro domains:
  IPR017499 Protein Thf1 [PF11264] (32-235)
  IPR017499 Protein Thf1 [PTHR34793] (15-249)

Radius of gyration: 31.36 Å; Cα contacts (8 Å, |Δi|>4): 222; chains: 1; bounding box: 53×42×160 Å

Mean predicted aligned error: 9.9 Å

Sequence (252 aa):
MLSALQRRAPVAAPQSSNRNVRVCVASFAPPTVGETKAKFFAGYSKPVASIYSTVLQELLVQQHFMRYSKNYNYNQIFALGFVSVYEQILESLPEEERAAIFKAYVNALGEDPEQYKRDAAAIEQAASSLTGPTDLTPDASGNAVQAALAAIASATADNSFAYSKFVAIGLFRLLELTGAKEPAALEKLVKAVGVKPEAVNRDLMMYKGVLSKLSAAKEMMREFVEREKRKQAERDAAKAAKAEAATASAQA

Secondary structure (DSSP, 8-state):
------PPPPPPPP---------------PPPHHHHHHHHHHH--SPPPHHHHHHHHHHHHHHHHHHTSTT----HHHHHHHHHHHHHHHTTS-HHHHHHHHHHHHHHTT--HHHHHHHHHHHHHHHHT--SGGGGS--TTS-HHHHHHHHHHHHHHTT-----HHHHHHHHHHHHHTT--SHHHHHHHHHHTT--HHHHHHHHHHHHHHHHHHHHHHHHHHHHHHHHHHHHHHHHHHHHHHHHHHHHHH--